Protein AF-A0A1J9Q8B6-F1 (afdb_monomer_lite)

Structure (mmCIF, N/CA/C/O backbone):
data_AF-A0A1J9Q8B6-F1
#
_entry.id   AF-A0A1J9Q8B6-F1
#
loop_
_atom_site.group_PDB
_atom_site.id
_atom_site.type_symbol
_atom_site.label_atom_id
_atom_site.label_alt_id
_atom_site.label_comp_id
_atom_site.label_asym_id
_atom_site.label_entity_id
_atom_site.label_seq_id
_atom_site.pdbx_PDB_ins_code
_atom_site.Cartn_x
_atom_site.Cartn_y
_atom_site.Cartn_z
_atom_site.occupancy
_atom_site.B_iso_or_equiv
_atom_site.auth_seq_id
_atom_site.auth_comp_id
_atom_site.auth_asym_id
_atom_site.auth_atom_id
_atom_site.pdbx_PDB_model_num
ATOM 1 N N . MET A 1 1 ? -78.563 6.918 13.190 1.00 33.81 1 MET A N 1
ATOM 2 C CA . MET A 1 1 ? -77.699 6.413 12.101 1.00 33.81 1 MET A CA 1
ATOM 3 C C . MET A 1 1 ? -76.567 7.399 11.896 1.00 33.81 1 MET A C 1
ATOM 5 O O . MET A 1 1 ? -76.831 8.565 11.647 1.00 33.81 1 MET A O 1
ATOM 9 N N . ALA A 1 2 ? -75.336 6.941 12.113 1.00 34.62 2 ALA A N 1
ATOM 10 C CA . ALA A 1 2 ? -74.112 7.733 12.100 1.00 34.62 2 ALA A CA 1
ATOM 11 C C . ALA A 1 2 ? -73.295 7.453 10.833 1.00 34.62 2 ALA A C 1
ATOM 13 O O . ALA A 1 2 ? -73.220 6.296 10.424 1.00 34.62 2 ALA A O 1
ATOM 14 N N . ARG A 1 3 ? -72.624 8.478 10.292 1.00 25.72 3 ARG A N 1
ATOM 15 C CA . ARG A 1 3 ? -71.182 8.481 9.959 1.00 25.72 3 ARG A CA 1
ATOM 16 C C . ARG A 1 3 ? -70.810 9.769 9.219 1.00 25.72 3 ARG A C 1
ATOM 18 O O . ARG A 1 3 ? -71.313 10.024 8.133 1.00 25.72 3 ARG A O 1
ATOM 25 N N . LEU A 1 4 ? -69.868 10.518 9.788 1.00 27.31 4 LEU A N 1
ATOM 26 C CA . LEU A 1 4 ? -69.053 11.516 9.098 1.00 27.31 4 LEU A CA 1
ATOM 27 C C . LEU A 1 4 ? -67.611 11.007 9.111 1.00 27.31 4 LEU A C 1
ATOM 29 O O . LEU A 1 4 ? -67.100 10.609 10.158 1.00 27.31 4 LEU A O 1
ATOM 33 N N . GLN A 1 5 ? -66.991 10.969 7.934 1.00 32.50 5 GLN A N 1
ATOM 34 C CA . GLN A 1 5 ? -65.570 10.692 7.766 1.00 32.50 5 GLN A CA 1
ATOM 35 C C . GLN A 1 5 ? -64.760 11.978 7.956 1.00 32.50 5 GLN A C 1
ATOM 37 O O . GLN A 1 5 ? -65.111 13.016 7.400 1.00 32.50 5 GLN A O 1
ATOM 42 N N . GLN A 1 6 ? -63.634 11.875 8.659 1.00 32.56 6 GLN A N 1
ATOM 43 C CA . GLN A 1 6 ? -62.494 12.776 8.516 1.00 32.56 6 GLN A CA 1
ATOM 44 C C . GLN A 1 6 ? -61.221 11.934 8.458 1.00 32.56 6 GLN A C 1
ATOM 46 O O . GLN A 1 6 ? -61.011 11.044 9.282 1.00 32.56 6 GLN A O 1
ATOM 51 N N . GLY A 1 7 ? -60.407 12.199 7.438 1.00 36.78 7 GLY A N 1
ATOM 52 C CA . GLY A 1 7 ? -59.078 11.631 7.278 1.00 36.78 7 GLY A CA 1
ATOM 53 C C . GLY A 1 7 ? -58.046 12.409 8.090 1.00 36.78 7 GLY A C 1
ATOM 54 O O . GLY A 1 7 ? -58.134 13.628 8.212 1.00 36.78 7 GLY A O 1
ATOM 55 N N . PHE A 1 8 ? -57.046 11.693 8.595 1.00 30.98 8 PHE A N 1
ATOM 56 C CA . PHE A 1 8 ? -55.813 12.269 9.115 1.00 30.98 8 PHE A CA 1
ATOM 57 C C . PHE A 1 8 ? -54.628 11.614 8.410 1.00 30.98 8 PHE A C 1
ATOM 59 O O . PHE A 1 8 ? -54.490 10.392 8.395 1.00 30.98 8 PHE A O 1
ATOM 66 N N . SER A 1 9 ? -53.802 12.460 7.801 1.00 39.06 9 SER A N 1
ATOM 67 C CA . SER A 1 9 ? -52.532 12.116 7.174 1.00 39.06 9 SER A CA 1
ATOM 68 C C . SER A 1 9 ? -51.444 12.176 8.247 1.00 39.06 9 SER A C 1
ATOM 70 O O . SER A 1 9 ? -51.249 13.225 8.862 1.00 39.06 9 SER A O 1
ATOM 72 N N . THR A 1 10 ? -50.759 11.066 8.516 1.00 38.34 10 THR A N 1
ATOM 73 C CA . THR A 1 10 ? -49.629 11.020 9.452 1.00 38.34 10 THR A CA 1
ATOM 74 C C . THR A 1 10 ? -48.326 11.248 8.690 1.00 38.34 10 THR A C 1
ATOM 76 O O . THR A 1 10 ? -47.822 10.378 7.984 1.00 38.34 10 THR A O 1
ATOM 79 N N . SER A 1 11 ? -47.767 12.453 8.823 1.00 43.03 11 SER A N 1
ATOM 80 C CA . SER A 1 11 ? -46.431 12.778 8.327 1.00 43.03 11 SER A CA 1
ATOM 81 C C . SER A 1 11 ? -45.375 12.079 9.185 1.00 43.03 11 SER A C 1
ATOM 83 O O . SER A 1 11 ? -45.257 12.364 10.379 1.00 43.03 11 SER A O 1
ATOM 85 N N . ALA A 1 12 ? -44.589 11.188 8.583 1.00 39.62 12 ALA A N 1
ATOM 86 C CA . ALA A 1 12 ? -43.405 10.617 9.209 1.00 39.62 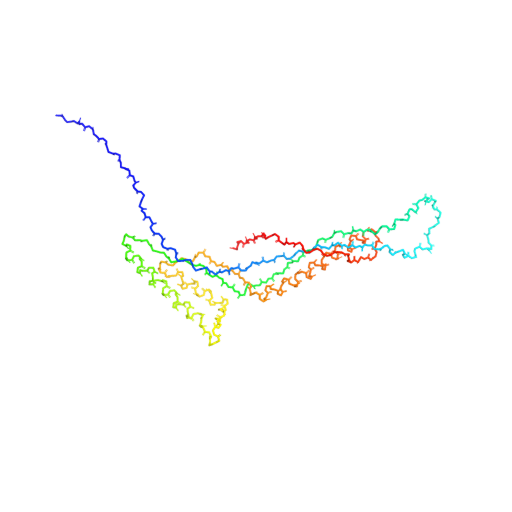12 ALA A CA 1
ATOM 87 C C . ALA A 1 12 ? -42.344 11.715 9.388 1.00 39.62 12 ALA A C 1
ATOM 89 O O . ALA A 1 12 ? -41.780 12.222 8.418 1.00 39.62 12 ALA A O 1
ATOM 90 N N . THR A 1 13 ? -42.089 12.109 10.632 1.00 38.31 13 THR A N 1
ATOM 91 C CA . THR A 1 13 ? -40.987 13.002 10.981 1.00 38.31 13 THR A CA 1
ATOM 92 C C . THR A 1 13 ? -39.663 12.231 10.896 1.00 38.31 13 THR A C 1
ATOM 94 O O . THR A 1 13 ? -39.555 11.137 11.455 1.00 38.31 13 THR A O 1
ATOM 97 N N . PRO A 1 14 ? -38.628 12.753 10.211 1.00 44.72 14 PRO A N 1
ATOM 98 C CA . PRO A 1 14 ? -37.310 12.136 10.225 1.00 44.72 14 PRO A CA 1
ATOM 99 C C . PRO A 1 14 ? -36.710 12.298 11.626 1.00 44.72 14 PRO A C 1
ATOM 101 O O . PRO A 1 14 ? -36.369 13.403 12.049 1.00 44.72 14 PRO A O 1
ATOM 104 N N . THR A 1 15 ? -36.598 11.197 12.369 1.00 40.59 15 THR A N 1
ATOM 105 C CA . THR A 1 15 ? -35.881 11.166 13.646 1.00 40.59 15 THR A CA 1
ATOM 106 C C . THR A 1 15 ? -34.436 11.626 13.434 1.00 40.59 15 THR A C 1
ATOM 108 O O . THR A 1 15 ? -33.733 11.047 12.599 1.00 40.59 15 THR A O 1
ATOM 111 N N . PRO A 1 16 ? -33.957 12.648 14.165 1.00 38.12 16 PRO A N 1
ATOM 112 C CA . PRO A 1 16 ? -32.595 13.134 14.018 1.00 38.12 16 PRO A CA 1
ATOM 113 C C . PRO A 1 16 ? -31.621 12.094 14.582 1.00 38.12 16 PRO A C 1
ATOM 115 O O . PRO A 1 16 ? -31.449 11.957 15.792 1.00 38.12 16 PRO A O 1
ATOM 118 N N . HIS A 1 17 ? -30.982 11.337 13.692 1.00 36.53 17 HIS A N 1
ATOM 119 C CA . HIS A 1 17 ? -29.882 10.450 14.048 1.00 36.53 17 HIS A CA 1
ATOM 120 C C . HIS A 1 17 ? -28.633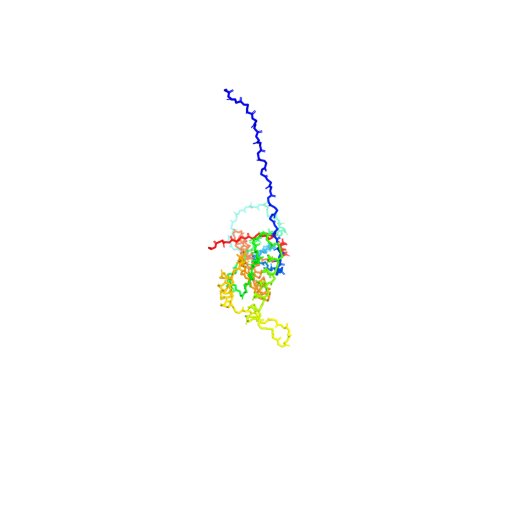 11.291 14.320 1.00 36.53 17 HIS A C 1
ATOM 122 O O . HIS A 1 17 ? -27.958 11.744 13.398 1.00 36.53 17 HIS A O 1
ATOM 128 N N . PHE A 1 18 ? -28.320 11.499 15.595 1.00 35.56 18 PHE A N 1
ATOM 129 C CA . PHE A 1 18 ? -27.051 12.089 16.002 1.00 35.56 18 PHE A CA 1
ATOM 130 C C . PHE A 1 18 ? -25.971 11.003 15.968 1.00 35.56 18 PHE A C 1
ATOM 132 O O . PHE A 1 18 ? -26.024 10.040 16.727 1.00 35.56 18 PHE A O 1
ATOM 139 N N . ALA A 1 19 ? -25.001 11.147 15.066 1.00 36.34 19 ALA A N 1
ATOM 140 C CA . ALA A 1 19 ? -23.799 10.326 15.032 1.00 36.34 19 ALA A CA 1
ATOM 141 C C . ALA A 1 19 ? -22.601 11.208 15.402 1.00 36.34 19 ALA A C 1
ATOM 143 O O . ALA A 1 19 ? -22.248 12.122 14.658 1.00 36.34 19 ALA A O 1
ATOM 144 N N . LEU A 1 20 ? -21.991 10.954 16.561 1.00 31.33 20 LEU A N 1
ATOM 145 C CA . LEU A 1 20 ? -20.730 11.585 16.942 1.00 31.33 20 LEU A CA 1
ATOM 146 C C . LEU A 1 20 ? -19.589 10.790 16.284 1.00 31.33 20 LEU A C 1
ATOM 148 O O . LEU A 1 20 ? -19.422 9.606 16.569 1.00 31.33 20 LEU A O 1
ATOM 152 N N . PHE A 1 21 ? -18.829 11.410 15.378 1.00 29.56 21 PHE A N 1
ATOM 153 C CA . PHE A 1 21 ? -17.700 10.766 14.700 1.00 29.56 21 PHE A CA 1
ATOM 154 C C . PHE A 1 21 ? -16.373 11.277 15.268 1.00 29.56 21 PHE A C 1
ATOM 156 O O . PHE A 1 21 ? -15.885 12.323 14.846 1.00 29.56 21 PHE A O 1
ATOM 163 N N . LEU A 1 22 ? -15.745 10.525 16.178 1.00 28.75 22 LEU A N 1
ATOM 164 C CA . LEU A 1 22 ? -14.309 10.686 16.421 1.00 28.75 22 LEU A CA 1
ATOM 165 C C . LEU A 1 22 ? -13.549 9.952 15.316 1.00 28.75 22 LEU A C 1
ATOM 167 O O . LEU A 1 22 ? -13.545 8.723 15.253 1.00 28.75 22 LEU A O 1
ATOM 171 N N . THR A 1 23 ? -12.933 10.719 14.418 1.00 28.17 23 THR A N 1
ATOM 172 C CA . THR A 1 23 ? -12.088 10.179 13.350 1.00 28.17 23 THR A CA 1
ATOM 173 C C . THR A 1 23 ? -10.634 10.355 13.760 1.00 28.17 23 THR A C 1
ATOM 175 O O . THR A 1 23 ? -10.111 11.466 13.731 1.00 28.17 23 THR A O 1
ATOM 178 N N . PHE A 1 24 ? -9.967 9.269 14.143 1.00 28.28 24 PHE A N 1
ATOM 179 C CA . PHE A 1 24 ? -8.517 9.278 14.309 1.00 28.28 24 PHE A CA 1
ATOM 180 C C . PHE A 1 24 ? -7.879 9.193 12.920 1.00 28.28 24 PHE A C 1
ATOM 182 O O . PHE A 1 24 ? -7.948 8.162 12.250 1.00 28.28 24 PHE A O 1
ATOM 189 N N . PHE A 1 25 ? -7.317 10.308 12.455 1.00 22.48 25 PHE A N 1
ATOM 190 C CA . PHE A 1 25 ? -6.660 10.396 11.155 1.00 22.48 25 PHE A CA 1
ATOM 191 C C . PHE A 1 25 ? -5.206 9.938 11.307 1.00 22.48 25 PHE A C 1
ATOM 193 O O . PHE A 1 25 ? -4.386 10.630 11.905 1.00 22.48 25 PHE A O 1
ATOM 200 N N . VAL A 1 26 ? -4.887 8.753 10.788 1.00 25.64 26 VAL A N 1
ATOM 201 C CA . VAL A 1 26 ? -3.502 8.327 10.564 1.00 25.64 26 VAL A CA 1
ATOM 202 C C . VAL A 1 26 ? -3.276 8.370 9.059 1.00 25.64 26 VAL A C 1
ATOM 204 O O . VAL A 1 26 ? -3.913 7.647 8.291 1.00 25.64 26 VAL A O 1
ATOM 207 N N . GLU A 1 27 ? -2.416 9.289 8.640 1.00 25.11 27 GLU A N 1
ATOM 208 C CA . GLU A 1 27 ? -2.030 9.518 7.252 1.00 25.11 27 GLU A CA 1
ATOM 209 C C . GLU A 1 27 ? -1.329 8.268 6.691 1.00 25.11 27 GLU A C 1
ATOM 211 O O . GLU A 1 27 ? -0.524 7.635 7.374 1.00 25.11 27 GLU A O 1
ATOM 216 N N . THR A 1 28 ? -1.676 7.839 5.471 1.00 27.64 28 THR A N 1
ATOM 217 C CA . THR A 1 28 ? -1.257 6.521 4.961 1.00 27.64 28 THR A CA 1
ATOM 218 C C . THR A 1 28 ? -0.561 6.564 3.593 1.00 27.64 28 THR A C 1
ATOM 220 O O . THR A 1 28 ? -1.207 6.633 2.542 1.00 27.64 28 THR A O 1
ATOM 223 N N . CYS A 1 29 ? 0.768 6.385 3.634 1.00 32.84 29 CYS A N 1
ATOM 224 C CA . CYS A 1 29 ? 1.714 6.109 2.540 1.00 32.84 29 CYS A CA 1
ATOM 225 C C . CYS A 1 29 ? 1.292 5.012 1.530 1.00 32.84 29 CYS A C 1
ATOM 227 O O . CYS A 1 29 ? 0.764 3.949 1.858 1.00 32.84 29 CYS A O 1
ATOM 229 N N . HIS A 1 30 ? 1.505 5.303 0.250 1.00 39.78 30 HIS A N 1
ATOM 230 C CA . HIS A 1 30 ? 0.913 4.648 -0.919 1.00 39.78 30 HIS A CA 1
ATOM 231 C C . HIS A 1 30 ? 1.873 3.629 -1.567 1.00 39.78 30 HIS A C 1
ATOM 233 O O . HIS A 1 30 ? 3.025 3.957 -1.829 1.00 39.78 30 HIS A O 1
ATOM 239 N N . GLU A 1 31 ? 1.392 2.416 -1.862 1.00 42.78 31 GLU A N 1
ATOM 240 C CA . GLU A 1 31 ? 2.146 1.338 -2.529 1.00 42.78 31 GLU A CA 1
ATOM 241 C C . GLU A 1 31 ? 2.370 1.671 -4.022 1.00 42.78 31 GLU A C 1
ATOM 243 O O . GLU A 1 31 ? 1.508 2.300 -4.650 1.00 42.78 31 GLU A O 1
ATOM 248 N N . GLN A 1 32 ? 3.547 1.336 -4.570 1.00 55.53 32 GLN A N 1
ATOM 249 C CA . GLN A 1 32 ? 4.085 1.903 -5.818 1.00 55.53 32 GLN A CA 1
ATOM 250 C C . GLN A 1 32 ? 4.461 0.834 -6.849 1.00 55.53 32 GLN A C 1
ATOM 252 O O . GLN A 1 32 ? 5.046 -0.186 -6.505 1.00 55.53 32 GLN A O 1
ATOM 257 N N . HIS A 1 33 ? 4.252 1.144 -8.129 1.00 50.41 33 HIS A N 1
ATOM 258 C CA . HIS A 1 33 ? 4.941 0.491 -9.242 1.00 50.41 33 HIS A CA 1
ATOM 259 C C . HIS A 1 33 ? 5.774 1.551 -9.968 1.00 50.41 33 HIS A C 1
ATOM 261 O O . HIS A 1 33 ? 5.179 2.427 -10.594 1.00 50.41 33 HIS A O 1
ATOM 267 N N . PRO A 1 34 ? 7.114 1.542 -9.900 1.00 48.38 34 PRO A N 1
ATOM 268 C CA . PRO A 1 34 ? 7.951 2.409 -10.714 1.00 48.38 34 PRO A CA 1
ATOM 269 C C . PRO A 1 34 ? 7.991 1.956 -12.179 1.00 48.38 34 PRO A C 1
ATOM 271 O O . PRO A 1 34 ? 7.987 0.780 -12.526 1.00 48.38 34 PRO A O 1
ATOM 274 N N . THR A 1 35 ? 8.026 2.946 -13.056 1.00 45.06 35 THR A N 1
ATOM 275 C CA . THR A 1 35 ? 8.040 2.869 -14.513 1.00 45.06 35 THR A CA 1
ATOM 276 C C . THR A 1 35 ? 9.068 3.900 -14.929 1.00 45.06 35 THR A C 1
ATOM 278 O O . THR A 1 35 ? 9.030 5.039 -14.458 1.00 45.06 35 THR A O 1
ATOM 281 N N . VAL A 1 36 ? 10.009 3.487 -15.765 1.00 48.56 36 VAL A N 1
ATOM 282 C CA . VAL A 1 36 ? 11.092 4.340 -16.254 1.00 48.56 36 VAL A CA 1
ATOM 283 C C . VAL A 1 36 ? 11.028 4.323 -17.771 1.00 48.56 36 VAL A C 1
ATOM 285 O O . VAL A 1 36 ? 10.944 3.255 -18.381 1.00 48.56 36 VAL A O 1
ATOM 288 N N . ALA A 1 37 ? 11.050 5.505 -18.380 1.00 47.53 37 ALA A N 1
ATOM 289 C CA . ALA A 1 37 ? 11.181 5.652 -19.819 1.00 47.53 37 ALA A CA 1
ATOM 290 C C . ALA A 1 37 ? 12.637 6.004 -20.142 1.00 47.53 37 ALA A C 1
ATOM 292 O O . ALA A 1 37 ? 13.184 6.974 -19.617 1.00 47.53 37 ALA A O 1
ATOM 293 N N . LEU A 1 38 ? 13.276 5.216 -21.003 1.00 44.22 38 LEU A N 1
ATOM 294 C CA . LEU A 1 38 ? 14.584 5.546 -21.557 1.00 44.22 38 LEU A CA 1
ATOM 295 C C . LEU A 1 38 ? 14.457 5.879 -23.037 1.00 44.22 38 LEU A C 1
ATOM 297 O O . LEU A 1 38 ? 13.797 5.183 -23.810 1.00 44.22 38 LEU A O 1
ATOM 301 N N . ILE A 1 39 ? 15.152 6.941 -23.413 1.00 49.03 39 ILE A N 1
ATOM 302 C CA . ILE A 1 39 ? 15.409 7.340 -24.785 1.00 49.03 39 ILE A CA 1
ATOM 303 C C . ILE A 1 39 ? 16.886 7.045 -25.035 1.00 49.03 39 ILE A C 1
ATOM 305 O O . ILE A 1 39 ? 17.766 7.557 -24.341 1.00 49.03 39 ILE A O 1
ATOM 309 N N . LEU A 1 40 ? 17.172 6.164 -25.985 1.00 50.19 40 LEU A N 1
ATOM 310 C CA . LEU A 1 40 ? 18.533 5.719 -26.270 1.00 50.19 40 LEU A CA 1
ATOM 311 C C . LEU A 1 40 ? 18.923 6.143 -27.686 1.00 50.19 40 LEU A C 1
ATOM 313 O O . LEU A 1 40 ? 18.099 6.067 -28.603 1.00 50.19 40 LEU A O 1
ATOM 317 N N . HIS A 1 41 ? 20.178 6.552 -27.862 1.00 39.81 41 HIS A N 1
ATOM 318 C CA . HIS A 1 41 ? 20.767 6.721 -29.183 1.00 39.81 41 HIS A CA 1
ATOM 319 C C . HIS A 1 41 ? 21.487 5.444 -29.592 1.00 39.81 41 HIS A C 1
ATOM 321 O O . HIS A 1 41 ? 22.222 4.826 -28.820 1.00 39.81 41 HIS A O 1
ATOM 327 N N . VAL A 1 42 ? 21.283 5.067 -30.845 1.00 42.53 42 VAL A N 1
ATOM 328 C CA . VAL A 1 42 ? 21.966 3.950 -31.479 1.00 42.53 42 VAL A CA 1
ATOM 329 C C . VAL A 1 42 ? 22.999 4.526 -32.432 1.00 42.53 42 VAL A C 1
ATOM 331 O O . VAL A 1 42 ? 22.658 5.271 -33.355 1.00 42.53 42 VAL A O 1
ATOM 334 N N . ARG A 1 43 ? 24.272 4.208 -32.184 1.00 38.78 43 ARG A N 1
ATOM 335 C CA . ARG A 1 43 ? 25.368 4.511 -33.106 1.00 38.78 43 ARG A CA 1
ATOM 336 C C . ARG A 1 43 ? 25.607 3.299 -33.994 1.00 38.78 43 ARG A C 1
ATOM 338 O O . ARG A 1 43 ? 25.703 2.170 -33.521 1.00 38.78 43 ARG A O 1
ATOM 345 N N . GLU A 1 44 ? 25.700 3.539 -35.294 1.00 38.12 44 GLU A N 1
ATOM 346 C CA . GLU A 1 44 ? 26.085 2.516 -36.255 1.00 38.12 44 GLU A CA 1
ATOM 347 C C . GLU A 1 44 ? 27.581 2.225 -36.088 1.00 38.12 44 GLU A C 1
ATOM 349 O O . GLU A 1 44 ? 28.431 3.022 -36.486 1.00 38.12 44 GLU A O 1
ATOM 354 N N . ILE A 1 45 ? 27.917 1.087 -35.478 1.00 41.25 45 ILE A N 1
ATOM 355 C CA . ILE A 1 45 ? 29.249 0.514 -35.646 1.00 41.25 45 ILE A CA 1
ATOM 356 C C . ILE A 1 45 ? 29.244 -0.165 -37.005 1.00 41.25 45 ILE A C 1
ATOM 358 O O . ILE A 1 45 ? 28.751 -1.283 -37.159 1.00 41.25 45 ILE A O 1
ATOM 362 N N . VAL A 1 46 ? 29.793 0.532 -37.998 1.00 41.72 46 VAL A N 1
ATOM 363 C CA . VAL A 1 46 ? 30.184 -0.064 -39.275 1.00 41.72 46 VAL A CA 1
ATOM 364 C C . VAL A 1 46 ? 31.375 -0.979 -38.988 1.00 41.72 46 VAL A C 1
ATOM 366 O O . VAL A 1 46 ? 32.532 -0.624 -39.193 1.00 41.72 46 VAL A O 1
ATOM 369 N N . GLY A 1 47 ? 31.091 -2.150 -38.419 1.00 43.94 47 GLY A N 1
ATOM 370 C CA . GLY A 1 47 ? 32.047 -3.240 -38.338 1.00 43.94 47 GLY A CA 1
ATOM 371 C C . GLY A 1 47 ? 32.374 -3.679 -39.757 1.00 43.94 47 GLY A C 1
ATOM 372 O O . GLY A 1 47 ? 31.476 -3.783 -40.592 1.00 43.94 47 GLY A O 1
ATOM 373 N N . GLU A 1 48 ? 33.657 -3.890 -40.030 1.00 43.72 48 GLU A N 1
ATOM 374 C CA . GLU A 1 48 ? 34.214 -4.298 -41.315 1.00 43.72 48 GLU A CA 1
ATOM 375 C C . GLU A 1 48 ? 33.554 -5.569 -41.895 1.00 43.72 48 GLU A C 1
ATOM 377 O O . GLU A 1 48 ? 34.123 -6.657 -41.888 1.00 43.72 48 GLU A O 1
ATOM 382 N N . ILE A 1 49 ? 32.377 -5.447 -42.510 1.00 45.81 49 ILE A N 1
ATOM 383 C CA . ILE A 1 49 ? 31.837 -6.448 -43.443 1.00 45.81 49 ILE A CA 1
ATOM 384 C C . ILE A 1 49 ? 32.416 -6.155 -44.838 1.00 45.81 49 ILE A C 1
ATOM 386 O O . ILE A 1 49 ? 31.724 -6.134 -45.852 1.00 45.81 49 ILE A O 1
ATOM 390 N N . ASN A 1 50 ? 33.724 -5.902 -44.897 1.00 45.16 50 ASN A N 1
ATOM 391 C CA . ASN A 1 50 ? 34.467 -5.716 -46.134 1.00 45.16 50 ASN A CA 1
ATOM 392 C C . ASN A 1 50 ? 35.261 -6.987 -46.416 1.00 45.16 50 ASN A C 1
ATOM 394 O O . ASN A 1 50 ? 36.470 -7.046 -46.218 1.00 45.16 50 ASN A O 1
ATOM 398 N N . LYS A 1 51 ? 34.562 -8.035 -46.864 1.00 49.88 51 LYS A N 1
ATOM 399 C CA . LYS A 1 51 ? 35.215 -9.130 -47.604 1.00 49.88 51 LYS A CA 1
ATOM 400 C C . LYS A 1 51 ? 34.306 -9.936 -48.527 1.00 49.88 51 LYS A C 1
ATOM 402 O O . LYS A 1 51 ? 34.827 -10.727 -49.306 1.00 49.88 51 LYS A O 1
ATOM 407 N N . PHE A 1 52 ? 32.985 -9.725 -48.522 1.00 49.16 52 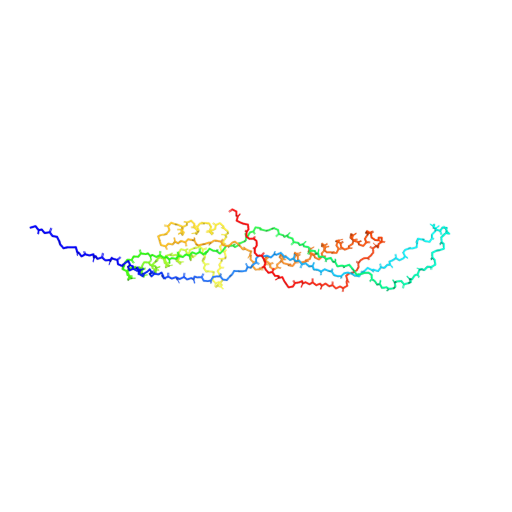PHE A N 1
ATOM 408 C CA . PHE A 1 52 ? 32.092 -10.548 -49.345 1.00 49.16 52 PHE A CA 1
ATOM 409 C C . PHE A 1 52 ? 30.856 -9.808 -49.874 1.00 49.16 52 PHE A C 1
ATOM 411 O O . PHE A 1 52 ? 29.724 -10.163 -49.571 1.00 49.16 52 PHE A O 1
ATOM 418 N N . SER A 1 53 ? 31.046 -8.785 -50.712 1.00 44.19 53 SER A N 1
ATOM 419 C CA . SER A 1 53 ? 29.949 -8.320 -51.572 1.00 44.19 53 SER A CA 1
ATOM 420 C C . SER A 1 53 ? 30.468 -7.914 -52.946 1.00 44.19 53 SER A C 1
ATOM 422 O O . SER A 1 53 ? 30.951 -6.807 -53.175 1.00 44.19 53 SER A O 1
ATOM 424 N N . ARG A 1 54 ? 30.428 -8.877 -53.872 1.00 51.03 54 ARG A N 1
ATOM 425 C CA . ARG A 1 54 ? 30.660 -8.637 -55.294 1.00 51.03 54 ARG A CA 1
ATOM 426 C C . ARG A 1 54 ? 29.401 -7.999 -55.887 1.00 51.03 54 ARG A C 1
ATOM 428 O O . ARG A 1 54 ? 28.342 -8.611 -55.872 1.00 51.03 54 ARG A O 1
ATOM 435 N N . LYS A 1 55 ? 29.590 -6.819 -56.483 1.00 55.47 55 LYS A N 1
ATOM 436 C CA . LYS A 1 55 ? 28.838 -6.262 -57.622 1.00 55.47 55 LYS A CA 1
ATOM 437 C C . LYS A 1 55 ? 27.307 -6.195 -57.484 1.00 55.47 55 LYS A C 1
ATOM 439 O O . LYS A 1 55 ? 26.588 -6.889 -58.193 1.00 55.47 55 LYS A O 1
ATOM 444 N N . LEU A 1 56 ? 26.821 -5.227 -56.711 1.00 52.47 56 LEU A N 1
ATOM 445 C CA . LEU A 1 56 ? 25.576 -4.528 -57.047 1.00 52.47 56 LEU A CA 1
ATOM 446 C C . LEU A 1 56 ? 25.845 -3.012 -57.051 1.00 52.47 56 LEU A C 1
ATOM 448 O O . LEU A 1 56 ? 26.373 -2.502 -56.061 1.00 52.47 56 LEU A O 1
ATOM 452 N N . PRO A 1 57 ? 25.523 -2.280 -58.135 1.00 54.97 57 PRO A N 1
ATOM 453 C CA . PRO A 1 57 ? 25.642 -0.828 -58.175 1.00 54.97 57 PRO A CA 1
ATOM 454 C C . PRO A 1 57 ? 24.447 -0.203 -57.444 1.00 54.97 57 PRO A C 1
ATOM 456 O O . PRO A 1 57 ? 23.458 0.189 -58.056 1.00 54.97 57 PRO A O 1
ATOM 459 N N . PHE A 1 58 ? 24.516 -0.140 -56.112 1.00 51.28 58 PHE A N 1
ATOM 460 C CA . PHE A 1 58 ? 23.556 0.626 -55.317 1.00 51.28 58 PHE A CA 1
ATOM 461 C C . PHE A 1 58 ? 24.077 2.054 -55.129 1.00 51.28 58 PHE A C 1
ATOM 463 O O . PHE A 1 58 ? 24.694 2.406 -54.124 1.00 51.28 58 PHE A O 1
ATOM 470 N N . THR A 1 59 ? 23.866 2.887 -56.144 1.00 54.62 59 THR A N 1
ATOM 471 C CA . THR A 1 59 ? 24.291 4.290 -56.181 1.00 54.62 59 THR A CA 1
ATOM 472 C C . THR A 1 59 ? 23.333 5.184 -55.388 1.00 54.62 59 THR A C 1
ATOM 474 O O . THR A 1 59 ? 22.696 6.060 -55.953 1.00 54.62 59 THR A O 1
ATOM 477 N N . GLN A 1 60 ? 23.217 4.973 -54.073 1.00 52.81 60 GLN A N 1
ATOM 478 C CA . GLN A 1 60 ? 22.893 6.039 -53.111 1.00 52.81 60 GLN A CA 1
ATOM 479 C C . GLN A 1 60 ? 23.094 5.556 -51.669 1.00 52.81 60 GLN A C 1
ATOM 481 O O . GLN A 1 60 ? 22.157 5.419 -50.886 1.00 52.81 60 GLN A O 1
ATOM 486 N N . ALA A 1 61 ? 24.353 5.347 -51.280 1.00 54.53 61 ALA A N 1
ATOM 487 C CA . ALA A 1 61 ? 24.732 5.376 -49.871 1.00 54.53 61 ALA A CA 1
ATOM 488 C C . ALA A 1 61 ? 24.622 6.830 -49.377 1.00 54.53 61 ALA A C 1
ATOM 490 O O . ALA A 1 61 ? 25.614 7.548 -49.248 1.00 54.53 61 ALA A O 1
ATOM 491 N N . ARG A 1 62 ? 23.387 7.316 -49.174 1.00 57.59 62 ARG A N 1
ATOM 492 C CA . ARG A 1 62 ? 23.157 8.541 -48.409 1.00 57.59 62 ARG A CA 1
ATOM 493 C C . ARG A 1 62 ? 23.761 8.289 -47.038 1.00 57.59 62 ARG A C 1
ATOM 495 O O . ARG A 1 62 ? 23.272 7.448 -46.294 1.00 57.59 62 ARG A O 1
ATOM 502 N N . LYS A 1 63 ? 24.833 9.019 -46.746 1.00 58.69 63 LYS A N 1
ATOM 503 C CA . LYS A 1 63 ?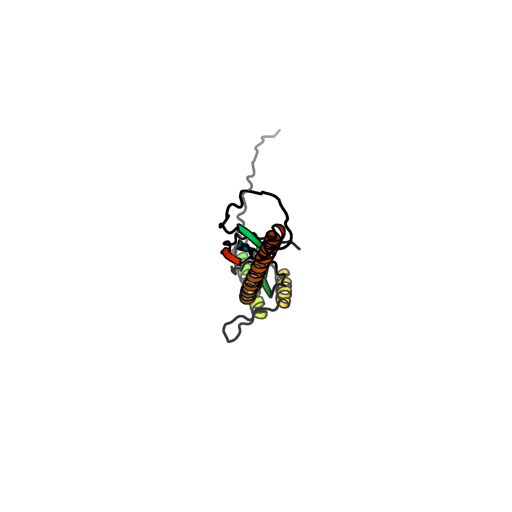 25.444 9.178 -45.431 1.00 58.69 63 LYS A CA 1
ATOM 504 C C . LYS A 1 63 ? 24.365 9.661 -44.456 1.00 58.69 63 LYS A C 1
ATOM 506 O O . LYS A 1 63 ? 24.187 10.860 -44.258 1.00 58.69 63 LYS A O 1
ATOM 511 N N . MET A 1 64 ? 23.575 8.735 -43.921 1.00 55.31 64 MET A N 1
ATOM 512 C CA . MET A 1 64 ? 22.586 9.012 -42.889 1.00 55.31 64 MET A CA 1
ATOM 513 C C . MET A 1 64 ? 23.342 9.144 -41.572 1.00 55.31 64 MET A C 1
ATOM 515 O O . MET A 1 64 ? 23.360 8.249 -40.745 1.00 55.31 64 MET A O 1
ATOM 519 N N . ASN A 1 65 ? 23.998 10.290 -41.397 1.00 67.31 65 ASN A N 1
ATOM 520 C CA . ASN A 1 65 ? 24.737 10.650 -40.186 1.00 67.31 65 ASN A CA 1
ATOM 521 C C . ASN A 1 65 ? 23.831 10.908 -38.967 1.00 67.31 65 ASN A C 1
ATOM 523 O O . ASN A 1 65 ? 24.308 11.390 -37.940 1.00 67.31 65 ASN A O 1
ATOM 527 N N . ASN A 1 66 ? 22.533 10.626 -39.074 1.00 79.12 66 ASN A N 1
ATOM 528 C CA . ASN A 1 66 ? 21.592 10.892 -38.005 1.00 79.12 66 ASN A CA 1
ATOM 529 C C . ASN A 1 66 ? 21.454 9.625 -37.155 1.00 79.12 66 ASN A C 1
ATOM 531 O O . ASN A 1 66 ? 21.050 8.591 -37.689 1.00 79.12 66 ASN A O 1
ATOM 535 N N . PRO A 1 67 ? 21.786 9.684 -35.854 1.00 81.12 67 PRO A N 1
ATOM 536 C CA . PRO A 1 67 ? 21.612 8.544 -34.968 1.00 81.12 67 PRO A CA 1
ATOM 537 C C . PRO A 1 67 ? 20.138 8.135 -34.933 1.00 81.12 67 PRO A C 1
ATOM 539 O O . PRO A 1 67 ? 19.245 8.986 -34.904 1.00 81.12 67 PRO A O 1
ATOM 542 N N . ILE A 1 68 ? 19.877 6.828 -34.909 1.00 87.38 68 ILE A N 1
ATOM 543 C CA . ILE A 1 68 ? 18.522 6.317 -34.701 1.00 87.38 68 ILE A CA 1
ATOM 544 C C . ILE A 1 68 ? 18.210 6.405 -33.210 1.00 87.38 68 ILE A C 1
ATOM 546 O O . ILE A 1 68 ? 19.010 5.998 -32.365 1.00 87.38 68 ILE A O 1
ATOM 550 N N . THR A 1 69 ? 17.038 6.940 -32.884 1.00 91.00 69 THR A N 1
ATOM 551 C CA . THR A 1 69 ? 16.568 7.063 -31.504 1.00 91.00 69 THR A CA 1
ATOM 552 C C . THR A 1 69 ? 15.541 5.977 -31.217 1.00 91.00 69 THR A C 1
ATOM 554 O O . THR A 1 69 ? 14.512 5.903 -31.888 1.00 91.00 69 THR A O 1
ATOM 557 N N . ILE A 1 70 ? 15.800 5.147 -30.206 1.00 89.69 70 ILE A N 1
ATOM 558 C CA . ILE A 1 70 ? 14.862 4.122 -29.735 1.00 89.69 70 ILE A CA 1
ATOM 559 C C . ILE A 1 70 ? 14.247 4.591 -28.419 1.00 89.69 70 ILE A C 1
ATOM 561 O O . ILE A 1 70 ? 14.956 4.876 -27.453 1.00 89.69 70 ILE A O 1
ATOM 565 N N . PHE A 1 71 ? 12.916 4.633 -28.372 1.00 92.31 71 PHE A N 1
ATOM 566 C CA . PHE A 1 71 ? 12.161 4.896 -27.153 1.00 92.31 71 PHE A CA 1
ATOM 567 C C . PHE A 1 71 ? 11.693 3.577 -26.536 1.00 92.31 71 PHE A C 1
ATOM 569 O O . PHE A 1 71 ? 10.960 2.813 -27.168 1.00 92.31 71 PHE A O 1
ATOM 576 N N . ALA A 1 72 ? 12.099 3.303 -25.297 1.00 91.69 72 ALA A N 1
ATOM 577 C CA . ALA A 1 72 ? 11.707 2.097 -24.584 1.00 91.69 72 ALA A CA 1
ATOM 578 C C . ALA A 1 72 ? 11.236 2.417 -23.164 1.00 91.69 72 ALA A C 1
ATOM 580 O O . ALA A 1 72 ? 11.898 3.120 -22.403 1.00 91.69 72 ALA A O 1
ATOM 581 N N . ILE A 1 73 ? 10.091 1.842 -22.791 1.00 92.25 73 ILE A N 1
ATOM 582 C CA . ILE A 1 73 ? 9.569 1.893 -21.424 1.00 92.25 73 ILE A CA 1
ATOM 583 C C . ILE A 1 73 ? 9.823 0.550 -20.745 1.00 92.25 73 ILE A C 1
ATOM 585 O O . ILE A 1 73 ? 9.504 -0.520 -21.290 1.00 92.25 73 ILE A O 1
ATOM 589 N N . GLY A 1 74 ? 10.400 0.639 -19.553 1.00 90.00 74 GLY A N 1
ATOM 590 C CA . GLY A 1 74 ? 10.663 -0.468 -18.657 1.00 90.00 74 GLY A CA 1
ATOM 591 C C . GLY A 1 74 ? 9.741 -0.402 -17.450 1.00 90.00 74 GLY A C 1
ATOM 592 O O . GLY A 1 74 ? 9.418 0.675 -16.938 1.00 90.00 74 GLY A O 1
ATOM 593 N N . HIS A 1 75 ? 9.319 -1.577 -17.006 1.00 89.38 75 HIS A N 1
ATOM 594 C CA . HIS A 1 75 ? 8.449 -1.755 -15.855 1.00 89.38 75 HIS A CA 1
ATOM 595 C C . HIS A 1 75 ? 9.129 -2.703 -14.879 1.00 89.38 75 HIS A C 1
ATOM 597 O O . HIS A 1 75 ? 9.805 -3.641 -15.302 1.00 89.38 75 HIS A O 1
ATOM 603 N N . SER A 1 76 ? 8.942 -2.450 -13.590 1.00 87.31 76 SER A N 1
ATOM 604 C CA . SER A 1 76 ? 9.376 -3.351 -12.535 1.00 87.31 76 SER A CA 1
ATOM 605 C C . SER A 1 76 ? 8.272 -3.491 -11.502 1.00 87.31 76 SER A C 1
ATOM 607 O O . SER A 1 76 ? 7.566 -2.534 -11.181 1.00 87.31 76 SER A O 1
ATOM 609 N N . GLU A 1 77 ? 8.142 -4.700 -10.978 1.00 88.00 77 GLU A N 1
ATOM 610 C CA . GLU A 1 77 ? 7.224 -5.037 -9.905 1.00 88.00 77 GLU A CA 1
ATOM 611 C C . GLU A 1 77 ? 7.989 -5.882 -8.893 1.00 88.00 77 GLU A C 1
ATOM 613 O O . GLU A 1 77 ? 8.638 -6.861 -9.257 1.00 88.00 77 GLU A O 1
ATOM 618 N N . ILE A 1 78 ? 7.942 -5.473 -7.627 1.00 84.88 78 ILE A N 1
ATOM 619 C CA . ILE A 1 78 ? 8.557 -6.212 -6.528 1.00 84.88 78 ILE A CA 1
ATOM 620 C C . ILE A 1 78 ? 7.450 -6.541 -5.539 1.00 84.88 78 ILE A C 1
ATOM 622 O O . ILE A 1 78 ? 6.821 -5.643 -4.982 1.00 84.88 78 ILE A O 1
ATOM 626 N N . ASN A 1 79 ? 7.230 -7.834 -5.317 1.00 87.12 79 ASN A N 1
ATOM 627 C CA . ASN A 1 79 ? 6.262 -8.319 -4.342 1.00 87.12 79 ASN A CA 1
ATOM 628 C C . ASN A 1 79 ? 6.913 -8.397 -2.961 1.00 87.12 79 ASN A C 1
ATOM 630 O O . ASN A 1 79 ? 7.976 -9.002 -2.803 1.00 87.12 79 ASN A O 1
ATOM 634 N N . ARG A 1 80 ? 6.267 -7.813 -1.949 1.00 85.38 80 ARG A N 1
ATOM 635 C CA . ARG A 1 80 ? 6.701 -7.893 -0.550 1.00 85.38 80 ARG A CA 1
ATOM 636 C C . ARG A 1 80 ? 5.519 -8.129 0.375 1.00 85.38 80 ARG A C 1
ATOM 638 O O . ARG A 1 80 ? 4.395 -7.730 0.091 1.00 85.38 80 ARG A O 1
ATOM 645 N N . VAL A 1 81 ? 5.802 -8.791 1.493 1.00 86.88 81 VAL A N 1
ATOM 646 C CA . VAL A 1 81 ? 4.843 -8.939 2.589 1.00 86.88 81 VAL A CA 1
ATOM 647 C C . VAL A 1 81 ? 4.769 -7.601 3.332 1.00 86.88 81 VAL A C 1
ATOM 649 O O . VAL A 1 81 ? 5.819 -7.005 3.580 1.00 86.88 81 VAL A O 1
ATOM 652 N N . PRO A 1 82 ? 3.570 -7.113 3.691 1.00 86.06 82 PRO A N 1
ATOM 653 C CA . PRO A 1 82 ? 3.434 -5.884 4.460 1.00 86.06 82 PRO A CA 1
ATOM 654 C C . PRO A 1 82 ? 4.104 -5.990 5.836 1.00 86.06 82 PRO A C 1
ATOM 656 O O . PRO A 1 82 ? 4.110 -7.043 6.471 1.00 86.06 82 PRO A O 1
ATOM 659 N N . GLU A 1 83 ? 4.629 -4.868 6.320 1.00 85.00 83 GLU A N 1
ATOM 660 C CA . GLU A 1 83 ? 5.372 -4.781 7.587 1.00 85.00 83 GLU A CA 1
ATOM 661 C C . GLU A 1 83 ? 4.551 -4.115 8.699 1.00 85.00 83 GLU A C 1
ATOM 663 O O . GLU A 1 83 ? 4.785 -4.342 9.885 1.00 85.00 83 GLU A O 1
ATOM 668 N N . ARG A 1 84 ? 3.587 -3.277 8.314 1.00 85.44 84 ARG A N 1
ATOM 669 C CA . ARG A 1 84 ? 2.721 -2.478 9.181 1.00 85.44 84 ARG A CA 1
ATOM 670 C C . ARG A 1 84 ? 1.262 -2.686 8.786 1.00 85.44 84 ARG A C 1
ATOM 672 O O . ARG A 1 84 ? 0.954 -3.001 7.636 1.00 85.44 84 ARG A O 1
ATOM 679 N N . ALA A 1 85 ? 0.356 -2.431 9.723 1.00 86.44 85 ALA A N 1
ATOM 680 C CA . ALA A 1 85 ? -1.047 -2.211 9.404 1.00 86.44 85 ALA A CA 1
ATOM 681 C C . ALA A 1 85 ? -1.583 -0.985 10.128 1.00 86.44 85 ALA A C 1
ATOM 683 O O . ALA A 1 85 ? -1.201 -0.686 11.258 1.00 86.44 85 ALA A O 1
ATOM 684 N N . VAL A 1 86 ? -2.510 -0.315 9.461 1.00 84.62 86 VAL A N 1
ATOM 685 C CA . VAL A 1 86 ? -3.328 0.752 10.011 1.00 84.62 86 VAL A CA 1
ATOM 686 C C . VAL A 1 86 ? -4.738 0.205 10.130 1.00 84.62 86 VAL A C 1
ATOM 688 O O . VAL A 1 86 ? -5.377 -0.102 9.123 1.00 84.62 86 VAL A O 1
ATOM 691 N N . VAL A 1 87 ? -5.196 0.041 11.367 1.00 86.38 87 VAL A N 1
ATOM 692 C CA . VAL A 1 87 ? -6.566 -0.375 11.671 1.00 86.38 87 VAL A CA 1
ATOM 693 C C . VAL A 1 87 ? -7.396 0.881 11.878 1.00 86.38 87 VAL A C 1
ATOM 695 O O . VAL A 1 87 ? -7.093 1.704 12.739 1.00 86.38 87 VAL A O 1
ATOM 698 N N . SER A 1 88 ? -8.437 1.031 11.072 1.00 89.38 88 SER A N 1
ATOM 699 C CA . SER A 1 88 ? -9.447 2.066 11.219 1.00 89.38 88 SER A CA 1
ATOM 700 C C . SER A 1 88 ? -10.667 1.461 11.896 1.00 89.38 88 SER A C 1
ATOM 702 O O . SER A 1 88 ? -11.193 0.431 11.471 1.00 89.38 88 SER A O 1
ATOM 704 N N . PHE A 1 89 ? -11.127 2.112 12.954 1.00 91.88 89 PHE A N 1
ATOM 705 C CA . PHE A 1 89 ? -12.340 1.744 13.663 1.00 91.88 89 PHE A CA 1
ATOM 706 C C . PHE A 1 89 ? -13.163 2.995 13.953 1.00 91.88 89 PHE A C 1
ATOM 708 O O . PHE A 1 89 ? -12.688 4.127 13.850 1.00 91.88 89 PHE A O 1
ATOM 715 N N . ARG A 1 90 ? -14.428 2.776 14.283 1.00 92.94 90 ARG A N 1
ATOM 716 C CA . ARG A 1 90 ? -15.405 3.792 14.643 1.00 92.94 90 ARG A CA 1
ATOM 717 C C . ARG A 1 90 ? -16.048 3.383 15.957 1.00 92.94 90 ARG A C 1
ATOM 719 O O . ARG A 1 90 ? -16.465 2.237 16.087 1.00 92.94 90 ARG A O 1
ATOM 726 N N . VAL A 1 91 ? -16.166 4.329 16.882 1.00 94.06 91 VAL A N 1
ATOM 727 C CA . VAL A 1 91 ? -16.999 4.184 18.079 1.00 94.06 91 VAL A CA 1
ATOM 728 C C . VAL A 1 91 ? -18.320 4.904 17.822 1.00 94.06 91 VAL A C 1
ATOM 730 O O . VAL A 1 91 ? -18.314 6.072 17.439 1.00 94.06 91 VAL A O 1
ATOM 733 N N . SER A 1 92 ? -19.449 4.217 17.954 1.00 91.25 92 SER A N 1
ATOM 734 C CA . SER A 1 92 ? -20.776 4.791 17.732 1.00 91.25 92 SER A CA 1
ATOM 735 C C . SER A 1 92 ? -21.837 4.050 18.532 1.00 91.25 92 SER A C 1
ATOM 737 O O . SER A 1 92 ? -21.876 2.823 18.497 1.00 91.25 92 SER A O 1
ATOM 739 N N . GLN A 1 93 ? -22.741 4.796 19.161 1.00 94.62 93 GLN A N 1
ATOM 740 C CA . GLN A 1 93 ? -23.916 4.266 19.846 1.00 94.62 93 GLN A CA 1
ATOM 741 C C . GLN A 1 93 ? -25.180 4.970 19.349 1.00 94.62 93 GLN A C 1
ATOM 743 O O . GLN A 1 93 ? -25.133 6.134 18.948 1.00 94.62 93 GLN A O 1
ATOM 748 N N . LYS A 1 94 ? -26.306 4.254 19.362 1.00 92.75 94 LYS A N 1
ATOM 749 C CA . LYS A 1 94 ? -27.631 4.781 19.028 1.00 92.75 94 LYS A CA 1
ATOM 750 C C . LYS A 1 94 ? -28.537 4.621 20.243 1.00 92.75 94 LYS A C 1
ATOM 752 O O . LYS A 1 94 ? -28.765 3.494 20.665 1.00 92.75 94 LYS A O 1
ATOM 757 N N . ASP A 1 95 ? -29.037 5.730 20.772 1.00 94.25 95 ASP A N 1
ATOM 758 C CA . ASP A 1 95 ? -30.010 5.759 21.868 1.00 94.25 95 ASP A CA 1
ATOM 759 C C . ASP A 1 95 ? -30.830 7.061 21.805 1.00 94.25 95 ASP A C 1
ATOM 761 O O . ASP A 1 95 ? -30.477 7.989 21.069 1.00 94.25 95 ASP A O 1
ATOM 765 N N . VAL A 1 96 ? -31.926 7.121 22.562 1.00 94.25 96 VAL A N 1
ATOM 766 C CA . VAL A 1 96 ? -32.796 8.296 22.698 1.00 94.25 96 VAL A CA 1
ATOM 767 C C . VAL A 1 96 ? -32.194 9.312 23.677 1.00 94.25 96 VAL A C 1
ATOM 769 O O . VAL A 1 96 ? -32.291 10.519 23.442 1.00 94.25 96 VAL A O 1
ATOM 772 N N . ASP A 1 97 ? -31.528 8.849 24.741 1.00 96.19 97 ASP A N 1
ATOM 773 C CA . ASP A 1 97 ? -30.862 9.720 25.716 1.00 96.19 97 ASP A CA 1
ATOM 774 C C . ASP A 1 97 ? -29.464 10.143 25.235 1.00 96.19 97 ASP A C 1
ATOM 776 O O . ASP A 1 97 ? -28.488 9.392 25.286 1.00 96.19 97 ASP A O 1
ATOM 780 N N . LYS A 1 98 ? -29.353 11.401 24.800 1.00 91.19 98 LYS A N 1
ATOM 781 C CA . LYS A 1 98 ? -28.104 11.989 24.293 1.00 91.19 98 LYS A CA 1
ATOM 782 C C . LYS A 1 98 ? -26.977 12.000 25.326 1.00 91.19 98 LYS A C 1
ATOM 784 O O . LYS A 1 98 ? -25.817 11.836 24.945 1.00 91.19 98 LYS A O 1
ATOM 789 N N . THR A 1 99 ? -27.294 12.212 26.602 1.00 93.69 99 THR A N 1
ATOM 790 C CA . THR A 1 99 ? -26.286 12.279 27.666 1.00 93.69 99 THR A CA 1
ATOM 791 C C . THR A 1 99 ? -25.702 10.892 27.902 1.00 93.69 99 THR A C 1
ATOM 793 O O . THR A 1 99 ? -24.480 10.737 27.923 1.00 93.69 99 THR A O 1
ATOM 796 N N . ALA A 1 100 ? -26.562 9.871 27.966 1.00 93.50 100 ALA A N 1
ATOM 797 C CA . ALA A 1 100 ? -26.133 8.479 28.048 1.00 93.50 100 ALA A CA 1
ATOM 798 C C . ALA A 1 100 ? -25.284 8.066 26.833 1.00 93.50 100 ALA A C 1
ATOM 800 O O . ALA A 1 100 ? -24.210 7.492 27.009 1.00 93.50 100 ALA A O 1
ATOM 801 N N . VAL A 1 101 ? -25.696 8.417 25.605 1.00 92.00 101 VAL A N 1
ATOM 802 C CA . VAL A 1 101 ? -24.909 8.148 24.381 1.00 92.00 101 VAL A CA 1
ATOM 803 C C . VAL A 1 101 ? -23.515 8.757 24.471 1.00 92.00 101 VAL A C 1
ATOM 805 O O . VAL A 1 101 ? -22.532 8.075 24.188 1.00 92.00 101 VAL A O 1
ATOM 808 N N . CYS A 1 102 ? -23.415 10.029 24.863 1.00 92.25 102 CYS A N 1
ATOM 809 C CA . CYS A 1 102 ? -22.136 10.727 24.957 1.00 92.25 102 CYS A CA 1
ATOM 810 C C . CYS A 1 102 ? -21.204 10.043 25.965 1.00 92.25 102 CYS A C 1
ATOM 812 O O . CYS A 1 102 ? -20.071 9.700 25.626 1.00 92.25 102 CYS A O 1
ATOM 814 N N . ASN A 1 103 ? -21.714 9.767 27.169 1.00 94.06 103 ASN A N 1
ATOM 815 C CA . ASN A 1 103 ? -20.952 9.115 28.230 1.00 94.06 103 ASN A CA 1
ATOM 816 C C . ASN A 1 103 ? -20.450 7.734 27.796 1.00 94.06 103 ASN A C 1
ATOM 818 O O . ASN A 1 103 ? -19.272 7.426 27.964 1.00 94.06 103 ASN A O 1
ATOM 822 N N . ASN A 1 104 ? -21.307 6.935 27.161 1.00 93.56 104 ASN A N 1
ATOM 823 C CA . ASN A 1 104 ? -20.941 5.595 26.716 1.00 93.56 104 ASN A CA 1
ATOM 824 C C . ASN A 1 104 ? -19.930 5.605 25.557 1.00 93.56 104 ASN A C 1
ATOM 826 O O . ASN A 1 104 ? -19.033 4.761 25.522 1.00 93.56 104 ASN A O 1
ATOM 830 N N . VAL A 1 105 ? -20.037 6.549 24.612 1.00 92.06 105 VAL A N 1
ATOM 831 C CA . VAL A 1 105 ? -19.055 6.705 23.522 1.00 92.06 105 VAL A CA 1
ATOM 832 C C . VAL A 1 105 ? -17.698 7.125 24.079 1.00 92.06 105 VAL A C 1
ATOM 834 O O . VAL A 1 105 ? -16.687 6.548 23.683 1.00 92.06 105 VAL A O 1
ATOM 837 N N . ILE A 1 106 ? -17.666 8.080 25.016 1.00 93.25 106 ILE A N 1
ATOM 838 C CA . ILE A 1 106 ? -16.431 8.516 25.685 1.00 93.25 106 ILE A CA 1
ATOM 839 C C . ILE A 1 106 ? -15.810 7.353 26.459 1.00 93.25 106 ILE A C 1
ATOM 841 O O . ILE A 1 106 ? -14.627 7.072 26.290 1.00 93.25 106 ILE A O 1
ATOM 845 N N . GLN A 1 107 ? -16.607 6.636 27.254 1.00 95.19 107 GLN A N 1
ATOM 846 C CA . GLN A 1 107 ? -16.135 5.475 28.005 1.00 95.19 107 GLN A CA 1
ATOM 847 C C . GLN A 1 107 ? -15.561 4.405 27.069 1.00 95.19 107 GLN A C 1
ATOM 849 O O . GLN A 1 107 ? -14.445 3.942 27.282 1.00 95.19 107 GLN A O 1
ATOM 854 N N . SER A 1 108 ? -16.275 4.075 25.988 1.00 94.19 108 SER A N 1
ATOM 855 C CA . SER A 1 108 ? -15.813 3.104 24.989 1.00 94.19 108 SER A CA 1
ATOM 856 C C . SER A 1 108 ? -14.509 3.558 24.320 1.00 94.19 108 SER A C 1
ATOM 858 O O . SER A 1 108 ? -13.600 2.753 24.136 1.00 94.19 108 SER A O 1
ATOM 860 N N . ALA A 1 109 ? -14.385 4.846 23.981 1.00 93.06 109 ALA A N 1
ATOM 861 C CA . ALA A 1 109 ? -13.170 5.405 23.393 1.00 93.06 109 ALA A CA 1
ATOM 862 C C . ALA A 1 109 ? -11.974 5.333 24.356 1.00 93.06 109 ALA A C 1
ATOM 864 O O . ALA A 1 109 ? -10.884 4.946 23.933 1.00 93.06 109 ALA A O 1
ATOM 865 N N . ASN A 1 110 ? -12.185 5.630 25.641 1.00 94.31 110 ASN A N 1
ATOM 866 C CA . ASN A 1 110 ? -11.153 5.519 26.671 1.00 94.31 110 ASN A CA 1
ATOM 867 C C . ASN A 1 110 ? -10.700 4.064 26.849 1.00 94.31 110 ASN A C 1
ATOM 869 O O . ASN A 1 110 ? -9.503 3.795 26.827 1.00 94.31 110 ASN A O 1
ATOM 873 N N . THR A 1 111 ? -11.633 3.106 26.906 1.00 95.69 111 THR A N 1
ATOM 874 C CA . THR A 1 111 ? -11.291 1.675 26.980 1.00 95.69 111 THR A CA 1
ATOM 875 C C . THR A 1 111 ? -10.498 1.213 25.756 1.00 95.69 111 THR A C 1
ATOM 877 O O . THR A 1 111 ? -9.531 0.464 25.888 1.00 95.69 111 THR A O 1
ATOM 880 N N . VAL A 1 112 ? -10.861 1.671 24.551 1.00 93.50 112 VAL A N 1
ATOM 881 C CA . VAL A 1 112 ? -10.074 1.379 23.343 1.00 93.50 112 VAL A CA 1
ATOM 882 C C . VAL A 1 112 ? -8.672 1.983 23.446 1.00 93.50 112 VAL A C 1
ATOM 884 O O . VAL A 1 112 ? -7.702 1.325 23.074 1.00 93.50 112 VAL A O 1
ATOM 887 N N . GLN A 1 113 ? -8.537 3.209 23.952 1.00 91.56 113 GLN A N 1
ATOM 888 C CA . GLN A 1 113 ? -7.232 3.839 24.130 1.00 91.56 113 GLN A CA 1
ATOM 889 C C . GLN A 1 113 ? -6.348 3.052 25.108 1.00 91.56 113 GLN A C 1
ATOM 891 O O . GLN A 1 113 ? -5.214 2.731 24.755 1.00 91.56 113 GLN A O 1
ATOM 896 N N . GLU A 1 114 ? -6.863 2.691 26.282 1.00 93.38 114 GLU A N 1
ATOM 897 C CA . GLU A 1 114 ? -6.148 1.885 27.286 1.00 93.38 114 GLU A CA 1
ATOM 898 C C . GLU A 1 114 ? -5.709 0.528 26.713 1.00 93.38 114 GLU A C 1
ATOM 900 O O . GLU A 1 114 ? -4.564 0.088 26.881 1.00 93.38 114 GLU A O 1
ATOM 905 N N . LEU A 1 115 ? -6.597 -0.116 25.948 1.00 92.12 115 LEU A N 1
ATOM 906 C CA . LEU A 1 115 ? -6.277 -1.343 25.233 1.00 92.12 115 LEU A CA 1
ATOM 907 C C . LEU A 1 115 ? -5.104 -1.115 24.268 1.00 92.12 115 LEU A C 1
ATOM 909 O O . LEU A 1 115 ? -4.129 -1.862 24.292 1.00 92.12 115 LEU A O 1
ATOM 913 N N . LEU A 1 116 ? -5.158 -0.074 23.433 1.00 89.00 116 LEU A N 1
ATOM 914 C CA . LEU A 1 116 ? -4.099 0.231 22.467 1.00 89.00 116 LEU A CA 1
ATOM 915 C C . LEU A 1 116 ? -2.766 0.574 23.141 1.00 89.00 116 LEU A C 1
ATOM 917 O O . LEU A 1 116 ? -1.713 0.202 22.617 1.00 89.00 116 LEU A O 1
ATOM 921 N N . GLU A 1 117 ? -2.785 1.234 24.296 1.00 88.69 117 GLU A N 1
ATOM 922 C CA . GLU A 1 117 ? -1.587 1.518 25.092 1.00 88.69 117 GLU A CA 1
ATOM 923 C C . GLU A 1 117 ? -0.934 0.231 25.614 1.00 88.69 117 GLU A C 1
ATOM 925 O O . GLU A 1 117 ? 0.294 0.129 25.610 1.00 88.69 117 GLU A O 1
ATOM 930 N N . THR A 1 118 ? -1.732 -0.797 25.920 1.00 90.25 118 THR A N 1
ATOM 931 C CA . THR A 1 118 ? -1.230 -2.131 26.298 1.00 90.25 118 THR A CA 1
ATOM 932 C C . THR A 1 118 ? -0.455 -2.803 25.156 1.00 90.25 118 THR A C 1
ATOM 934 O O . THR A 1 118 ? 0.566 -3.451 25.385 1.00 90.25 118 THR A O 1
ATOM 937 N N . TYR A 1 119 ? -0.898 -2.630 23.905 1.00 85.06 119 TYR A N 1
ATOM 938 C CA . TYR A 1 119 ? -0.238 -3.226 22.732 1.00 85.06 119 TYR A CA 1
ATOM 939 C C . TYR A 1 119 ? 0.856 -2.350 22.113 1.00 85.06 119 TYR A C 1
ATOM 941 O O . TYR A 1 119 ? 1.660 -2.844 21.316 1.00 85.06 119 TYR A O 1
ATOM 949 N N . THR A 1 120 ? 0.887 -1.058 22.444 1.00 83.56 120 THR A N 1
ATOM 950 C CA . THR A 1 120 ? 1.854 -0.087 21.915 1.00 83.56 120 THR A CA 1
ATOM 951 C C . THR A 1 120 ? 2.503 0.718 23.040 1.00 83.56 120 THR A C 1
ATOM 953 O O . THR A 1 120 ? 2.352 1.944 23.089 1.00 83.56 120 THR A O 1
ATOM 956 N N . PRO A 1 121 ? 3.253 0.056 23.947 1.00 80.19 121 PRO A N 1
ATOM 957 C CA . PRO A 1 121 ? 3.910 0.759 25.034 1.00 80.19 121 PRO A CA 1
ATOM 958 C C . PRO A 1 121 ? 4.832 1.836 24.459 1.00 80.19 121 PRO A C 1
ATOM 960 O O . PRO A 1 121 ? 5.590 1.614 23.504 1.00 80.19 121 PRO A O 1
ATOM 963 N N . ARG A 1 122 ? 4.741 3.039 25.027 1.00 78.12 122 ARG A N 1
ATOM 964 C CA . ARG A 1 122 ? 5.663 4.125 24.697 1.00 78.12 122 ARG A CA 1
ATOM 965 C C . ARG A 1 122 ? 7.052 3.725 25.189 1.00 78.12 122 ARG A C 1
ATOM 967 O O . ARG A 1 122 ? 7.214 3.389 26.358 1.00 78.12 122 ARG A O 1
ATOM 974 N N . LEU A 1 123 ? 8.051 3.755 24.308 1.00 75.06 123 LEU A N 1
ATOM 975 C CA . LEU A 1 123 ? 9.439 3.593 24.737 1.00 75.06 123 LEU A CA 1
ATOM 976 C C . LEU A 1 123 ? 9.884 4.859 25.478 1.00 75.06 123 LEU A C 1
ATOM 978 O O . LEU A 1 123 ? 9.394 5.954 25.198 1.00 75.06 123 LEU A O 1
ATOM 982 N N . ALA A 1 124 ? 10.870 4.720 26.367 1.00 82.44 124 ALA A N 1
ATOM 983 C CA . ALA A 1 124 ? 11.483 5.847 27.077 1.00 82.44 124 ALA A CA 1
ATOM 984 C C . ALA A 1 124 ? 12.071 6.912 26.128 1.00 82.44 124 ALA A C 1
ATOM 986 O O . ALA A 1 124 ? 12.190 8.074 26.498 1.00 82.44 124 ALA A O 1
ATOM 987 N N . SER A 1 125 ? 12.377 6.541 24.880 1.00 84.00 125 SER A N 1
ATOM 988 C CA . SER A 1 125 ? 12.813 7.466 23.827 1.00 84.00 125 SER A CA 1
ATOM 989 C C . SER A 1 125 ? 11.696 8.350 23.254 1.00 84.00 125 SER A C 1
ATOM 991 O O . SER A 1 125 ? 11.947 9.117 22.329 1.00 84.00 125 SER A O 1
ATOM 993 N N . GLY A 1 126 ? 10.446 8.211 23.713 1.00 77.25 126 GLY A N 1
ATOM 994 C CA . GLY A 1 126 ? 9.280 8.882 23.124 1.00 77.25 126 GLY A CA 1
ATOM 995 C C . GLY A 1 126 ? 8.823 8.273 21.793 1.00 77.25 126 GLY A C 1
ATOM 996 O O . GLY A 1 126 ? 7.754 8.616 21.284 1.00 77.25 126 GLY A O 1
ATOM 997 N N . MET A 1 127 ? 9.587 7.326 21.244 1.00 70.12 127 MET A N 1
ATOM 998 C CA . MET A 1 127 ? 9.221 6.583 20.047 1.00 70.12 127 MET A CA 1
ATOM 999 C C . MET A 1 127 ? 8.211 5.490 20.416 1.00 70.12 127 MET A C 1
ATOM 1001 O O . MET A 1 127 ? 8.372 4.777 21.406 1.00 70.12 127 MET A O 1
ATOM 1005 N N . ARG A 1 128 ? 7.140 5.333 19.634 1.00 67.56 128 ARG A N 1
ATOM 1006 C CA . ARG A 1 128 ? 6.214 4.211 19.840 1.00 67.56 128 ARG A CA 1
ATOM 1007 C C . ARG A 1 128 ? 6.801 2.967 19.190 1.00 67.56 128 ARG A C 1
ATOM 1009 O O . ARG A 1 128 ? 7.142 2.996 18.007 1.00 67.56 128 ARG A O 1
ATOM 1016 N N . HIS A 1 129 ? 6.918 1.885 19.958 1.00 72.94 129 HIS A N 1
ATOM 1017 C CA . HIS A 1 129 ? 7.305 0.598 19.396 1.00 72.94 129 HIS A CA 1
ATOM 1018 C C . HIS A 1 129 ? 6.247 0.183 18.370 1.00 72.94 129 HIS A C 1
ATOM 1020 O O . HIS A 1 129 ? 5.059 0.124 18.687 1.00 72.94 129 HIS A O 1
ATOM 1026 N N . ILE A 1 130 ? 6.669 -0.081 17.134 1.00 68.06 130 ILE A N 1
ATOM 1027 C CA . ILE A 1 130 ? 5.746 -0.484 16.076 1.00 68.06 130 ILE A CA 1
ATOM 1028 C C . ILE A 1 130 ? 5.294 -1.916 16.383 1.00 68.06 130 ILE A C 1
ATOM 1030 O O . ILE A 1 130 ? 6.139 -2.814 16.451 1.00 68.06 130 ILE A O 1
ATOM 1034 N N . PRO A 1 131 ? 3.993 -2.152 16.615 1.00 67.56 131 PRO A N 1
ATOM 1035 C CA . PRO A 1 131 ? 3.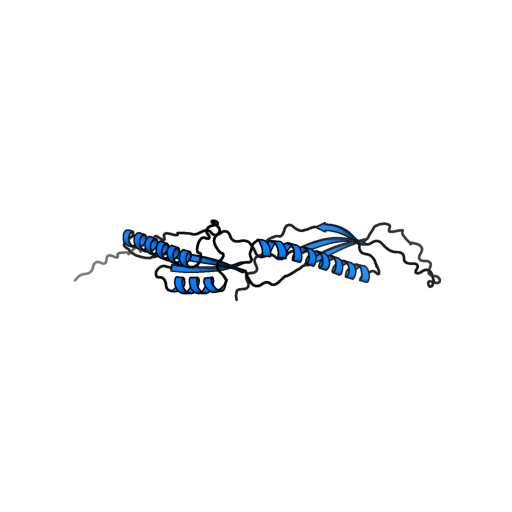495 -3.478 16.943 1.00 67.56 131 PRO A CA 1
ATOM 1036 C C . PRO A 1 131 ? 3.846 -4.473 15.831 1.00 67.56 131 PRO A C 1
ATOM 1038 O O . PRO A 1 131 ? 3.687 -4.183 14.644 1.00 67.56 131 PRO A O 1
ATOM 1041 N N . ARG A 1 132 ? 4.329 -5.663 16.211 1.00 73.62 132 ARG A N 1
ATOM 1042 C CA . ARG A 1 132 ? 4.554 -6.761 15.258 1.00 73.62 132 ARG A CA 1
ATOM 1043 C C . ARG A 1 132 ? 3.227 -7.145 14.598 1.00 73.62 132 ARG A C 1
ATOM 1045 O O . ARG A 1 132 ? 2.194 -7.137 15.252 1.00 73.62 132 ARG A O 1
ATOM 1052 N N . LEU A 1 133 ? 3.265 -7.607 13.346 1.00 74.12 133 LEU A N 1
ATOM 1053 C CA . LEU A 1 133 ? 2.083 -8.020 12.565 1.00 74.12 133 LEU A CA 1
ATOM 1054 C C . LEU A 1 133 ? 1.074 -8.883 13.355 1.00 74.12 133 LEU A C 1
ATOM 1056 O O . LEU A 1 133 ? -0.137 -8.714 13.234 1.00 74.12 133 LEU A O 1
ATOM 1060 N N . ARG A 1 134 ? 1.579 -9.787 14.206 1.00 78.94 134 ARG A N 1
ATOM 1061 C CA . ARG A 1 134 ? 0.757 -10.687 15.028 1.00 78.94 134 ARG A CA 1
ATOM 1062 C C . ARG A 1 134 ? -0.104 -9.956 16.061 1.00 78.94 134 ARG A C 1
ATOM 1064 O O . ARG A 1 134 ? -1.214 -10.402 16.331 1.00 78.94 134 ARG A O 1
ATOM 1071 N N . THR A 1 135 ? 0.370 -8.847 16.627 1.00 85.94 135 THR A N 1
ATOM 1072 C CA . THR A 1 135 ? -0.384 -8.127 17.663 1.00 85.94 135 THR A CA 1
ATOM 1073 C C . THR A 1 135 ? -1.557 -7.354 17.072 1.00 85.94 135 THR A C 1
ATOM 1075 O O . THR A 1 135 ? -2.569 -7.194 17.740 1.00 85.94 135 THR A O 1
ATOM 1078 N N . ILE A 1 136 ? -1.487 -6.961 15.797 1.00 86.31 136 ILE A N 1
ATOM 1079 C CA . ILE A 1 136 ? -2.587 -6.274 15.107 1.00 86.31 136 ILE A CA 1
ATOM 1080 C C . ILE A 1 136 ? -3.809 -7.187 14.972 1.00 86.31 136 ILE A C 1
ATOM 1082 O O . ILE A 1 136 ? -4.931 -6.741 15.196 1.00 86.31 136 ILE A O 1
ATOM 1086 N N . GLY A 1 137 ? -3.597 -8.470 14.662 1.00 86.69 137 GLY A N 1
ATOM 1087 C CA . GLY A 1 137 ? -4.681 -9.454 14.623 1.00 86.69 137 GLY A CA 1
ATOM 1088 C C . GLY A 1 137 ? -5.370 -9.604 15.981 1.00 86.69 137 GLY A C 1
ATOM 1089 O O . GLY A 1 137 ? -6.595 -9.601 16.045 1.00 86.69 137 GLY A O 1
ATOM 1090 N N . ALA A 1 138 ? -4.592 -9.657 17.066 1.00 89.88 138 ALA A N 1
ATOM 1091 C CA . ALA A 1 138 ? -5.127 -9.716 18.427 1.00 89.88 138 ALA A CA 1
ATOM 1092 C C . ALA A 1 138 ? -5.919 -8.451 18.794 1.00 89.88 138 ALA A C 1
ATOM 1094 O O . ALA A 1 138 ? -7.034 -8.554 19.294 1.00 89.88 138 ALA A O 1
ATOM 1095 N N . VAL A 1 139 ? -5.392 -7.263 18.475 1.00 90.25 139 VAL A N 1
ATOM 1096 C CA . VAL A 1 139 ? -6.099 -5.989 18.685 1.00 90.25 139 VAL A CA 1
ATOM 1097 C C . VAL A 1 139 ? -7.415 -5.967 17.913 1.00 90.25 139 VAL A C 1
ATOM 1099 O O . VAL A 1 139 ? -8.446 -5.651 18.491 1.00 90.25 139 VAL A O 1
ATOM 1102 N N . ALA A 1 140 ? -7.407 -6.338 16.631 1.00 90.44 140 ALA A N 1
ATOM 1103 C CA . ALA A 1 140 ? -8.619 -6.373 15.817 1.00 90.44 140 ALA A CA 1
ATOM 1104 C C . ALA A 1 140 ? -9.659 -7.360 16.374 1.00 90.44 140 ALA A C 1
ATOM 1106 O O . ALA A 1 140 ? -10.837 -7.023 16.446 1.00 90.44 140 ALA A O 1
ATOM 1107 N N . MET A 1 141 ? -9.233 -8.545 16.824 1.00 92.00 141 MET A N 1
ATOM 1108 C CA . MET A 1 141 ? -10.128 -9.507 17.475 1.00 92.00 141 MET A CA 1
ATOM 1109 C C . MET A 1 141 ? -10.745 -8.928 18.752 1.00 92.00 141 MET A C 1
ATOM 1111 O O . MET A 1 141 ? -11.962 -8.979 18.909 1.00 92.00 141 MET A O 1
ATOM 1115 N N . THR A 1 142 ? -9.952 -8.296 19.617 1.00 94.62 142 THR A N 1
ATOM 1116 C CA . THR A 1 142 ? -10.475 -7.676 20.843 1.00 94.62 142 THR A CA 1
ATOM 1117 C C . THR A 1 142 ? -11.416 -6.510 20.539 1.00 94.62 142 THR A C 1
ATOM 1119 O O . THR A 1 142 ? -12.495 -6.433 21.115 1.00 94.62 142 THR A O 1
ATOM 1122 N N . LEU A 1 143 ? -11.072 -5.637 19.586 1.00 92.75 143 LEU A N 1
ATOM 1123 C CA . LEU A 1 143 ? -11.946 -4.535 19.166 1.00 92.75 143 LEU A CA 1
ATOM 1124 C C . LEU A 1 143 ? -13.266 -5.035 18.566 1.00 92.75 143 LEU A C 1
ATOM 1126 O O . LEU A 1 143 ? -14.282 -4.365 18.708 1.00 92.75 143 LEU A O 1
ATOM 1130 N N . SER A 1 144 ? -13.269 -6.201 17.909 1.00 94.12 144 SER A N 1
ATOM 1131 C CA . SER A 1 144 ? -14.468 -6.750 17.261 1.00 94.12 144 SER A CA 1
ATOM 1132 C C . SER A 1 144 ? -15.558 -7.198 18.236 1.00 94.12 144 SER A C 1
ATOM 1134 O O . SER A 1 144 ? -16.722 -7.263 17.849 1.00 94.12 144 SER A O 1
ATOM 1136 N N . VAL A 1 145 ? -15.195 -7.483 19.490 1.00 96.50 145 VAL A N 1
ATOM 1137 C CA . VAL A 1 145 ? -16.142 -7.898 20.536 1.00 96.50 145 VAL A CA 1
ATOM 1138 C C . VAL A 1 145 ? -16.546 -6.749 21.462 1.00 96.50 145 VAL A C 1
ATOM 1140 O O . VAL A 1 145 ? -17.416 -6.930 22.312 1.00 96.50 145 VAL A O 1
ATOM 1143 N N . MET A 1 146 ? -15.937 -5.566 21.319 1.00 95.62 146 MET A N 1
ATOM 1144 C CA . MET A 1 146 ? -16.275 -4.408 22.145 1.00 95.62 146 MET A CA 1
ATOM 1145 C C . MET A 1 146 ? -17.615 -3.798 21.707 1.00 95.62 146 MET A C 1
ATOM 1147 O O . MET A 1 146 ? -17.825 -3.561 20.513 1.00 95.62 146 MET A O 1
ATOM 1151 N N . PRO A 1 147 ? -18.524 -3.485 22.649 1.00 94.69 147 PRO A N 1
ATOM 1152 C CA . PRO A 1 147 ? -19.766 -2.805 22.313 1.00 94.69 147 PRO A CA 1
ATOM 1153 C C . PRO A 1 147 ? -19.464 -1.424 21.730 1.00 94.69 147 PRO A C 1
ATOM 1155 O O . PRO A 1 147 ? -18.488 -0.775 22.101 1.00 94.69 147 PRO A O 1
ATOM 1158 N N . ASN A 1 148 ? -20.322 -0.967 20.818 1.00 94.38 148 ASN A N 1
ATOM 1159 C CA . ASN A 1 148 ? -20.213 0.336 20.156 1.00 94.38 148 ASN A CA 1
ATOM 1160 C C . ASN A 1 148 ? -18.956 0.535 19.293 1.00 94.38 148 ASN A C 1
ATOM 1162 O O . ASN A 1 148 ? -18.803 1.614 18.730 1.00 94.38 148 ASN A O 1
ATOM 1166 N N . VAL A 1 149 ? -18.079 -0.461 19.138 1.00 95.12 149 VAL A N 1
ATOM 1167 C CA . VAL A 1 149 ? -16.890 -0.383 18.279 1.00 95.12 149 VAL A CA 1
ATOM 1168 C C . VAL A 1 149 ? -17.142 -1.157 16.988 1.00 95.12 149 VAL A C 1
ATOM 1170 O O . VAL A 1 149 ? -17.607 -2.290 16.993 1.00 95.12 149 VAL A O 1
ATOM 1173 N N . SER A 1 150 ? -16.826 -0.547 15.849 1.00 93.25 150 SER A N 1
ATOM 1174 C CA . SER A 1 150 ? -16.898 -1.183 14.535 1.00 93.25 150 SER A CA 1
ATOM 1175 C C . SER A 1 150 ? -15.604 -0.941 13.772 1.00 93.25 150 SER A C 1
ATOM 1177 O O . SER A 1 150 ? -15.191 0.203 13.579 1.00 93.25 150 SER A O 1
ATOM 1179 N N . ILE A 1 151 ? -14.954 -2.015 13.325 1.00 91.75 151 ILE A N 1
ATOM 1180 C CA . ILE A 1 151 ? -13.770 -1.925 12.467 1.00 91.75 151 ILE A CA 1
ATOM 1181 C C . ILE A 1 151 ? -14.233 -1.534 11.064 1.00 91.75 151 ILE A C 1
ATOM 1183 O O . ILE A 1 151 ? -14.993 -2.255 10.424 1.00 91.75 151 ILE A O 1
ATOM 1187 N N . THR A 1 152 ? -13.774 -0.382 10.583 1.00 92.69 152 THR A N 1
ATOM 1188 C CA . THR A 1 152 ? -14.148 0.156 9.269 1.00 92.69 152 THR A CA 1
ATOM 1189 C C . THR A 1 152 ? -13.183 -0.276 8.173 1.00 92.69 152 THR A C 1
ATOM 1191 O O . THR A 1 152 ? -13.552 -0.294 6.999 1.00 92.69 152 THR A O 1
ATOM 1194 N N . GLY A 1 153 ? -11.956 -0.652 8.534 1.00 88.12 153 GLY A N 1
ATOM 1195 C CA . GLY A 1 153 ? -11.007 -1.226 7.593 1.00 88.12 153 GLY A CA 1
ATOM 1196 C C . GLY A 1 153 ? -9.632 -1.465 8.195 1.00 88.12 153 GLY A C 1
ATOM 1197 O O . GLY A 1 153 ? -9.266 -0.891 9.216 1.00 88.12 153 GLY A O 1
ATOM 1198 N N . THR A 1 154 ? -8.851 -2.287 7.503 1.00 86.31 154 THR A N 1
ATOM 1199 C CA . THR A 1 154 ? -7.439 -2.511 7.809 1.00 86.31 154 THR A CA 1
ATOM 1200 C C . THR A 1 154 ? -6.638 -2.268 6.544 1.00 86.31 154 THR A C 1
ATOM 1202 O O . THR A 1 154 ? -6.906 -2.870 5.504 1.00 86.31 154 THR A O 1
ATOM 1205 N N . ARG A 1 155 ? -5.652 -1.376 6.618 1.00 85.56 155 ARG A N 1
ATOM 1206 C CA . ARG A 1 155 ? -4.726 -1.092 5.523 1.00 85.56 155 ARG A CA 1
ATOM 1207 C C . ARG A 1 155 ? -3.347 -1.621 5.879 1.00 85.56 155 ARG A C 1
ATOM 1209 O O . ARG A 1 155 ? -2.715 -1.119 6.800 1.00 85.56 155 ARG A O 1
ATOM 1216 N N . TRP A 1 156 ? -2.878 -2.605 5.128 1.00 83.38 156 TRP A N 1
ATOM 1217 C CA . TRP A 1 156 ? -1.524 -3.137 5.247 1.00 83.38 156 TRP A CA 1
ATOM 1218 C C . TRP A 1 156 ? -0.542 -2.288 4.440 1.00 83.38 156 TRP A C 1
ATOM 1220 O O . TRP A 1 156 ? -0.894 -1.772 3.379 1.00 83.38 156 TRP A O 1
ATOM 1230 N N . MET A 1 157 ? 0.654 -2.067 4.983 1.00 84.94 157 MET A N 1
ATOM 1231 C CA . MET A 1 157 ? 1.631 -1.117 4.453 1.00 84.94 157 MET A CA 1
ATOM 1232 C C . MET A 1 157 ? 3.058 -1.565 4.766 1.00 84.94 157 MET A C 1
ATOM 1234 O O . MET A 1 157 ? 3.299 -2.306 5.717 1.00 84.94 157 MET A O 1
ATOM 1238 N N . LEU A 1 158 ? 4.023 -1.079 3.997 1.00 85.75 158 LEU A N 1
ATOM 1239 C CA . LEU A 1 158 ? 5.444 -1.205 4.316 1.00 85.75 158 LEU A CA 1
ATOM 1240 C C . LEU A 1 158 ? 5.896 -0.054 5.223 1.00 85.75 158 LEU A C 1
ATOM 1242 O O . LEU A 1 158 ? 5.204 0.960 5.346 1.00 85.75 158 LEU A O 1
ATOM 1246 N N . THR A 1 159 ? 7.050 -0.199 5.872 1.00 87.06 159 THR A N 1
ATOM 1247 C CA . THR A 1 159 ? 7.709 0.941 6.522 1.00 87.06 159 THR A CA 1
ATOM 1248 C C . THR A 1 159 ? 8.187 1.950 5.474 1.00 87.06 159 THR A C 1
ATOM 1250 O O . THR A 1 159 ? 8.454 1.588 4.329 1.00 87.06 159 THR A O 1
ATOM 1253 N N . ASP A 1 160 ? 8.334 3.221 5.856 1.00 85.56 160 ASP A N 1
ATOM 1254 C CA . ASP A 1 160 ? 8.799 4.266 4.931 1.00 85.56 160 ASP A CA 1
ATOM 1255 C C . ASP A 1 160 ? 10.224 3.990 4.428 1.00 85.56 160 ASP A C 1
ATOM 1257 O O . ASP A 1 160 ? 10.524 4.222 3.258 1.00 85.56 160 ASP A O 1
ATOM 1261 N N . ALA A 1 161 ? 11.075 3.415 5.286 1.00 87.44 161 ALA A N 1
ATOM 1262 C CA . ALA A 1 161 ? 12.427 2.990 4.933 1.00 87.44 161 ALA A CA 1
ATOM 1263 C C . ALA A 1 161 ? 12.418 1.852 3.899 1.00 87.44 161 ALA A C 1
ATOM 1265 O O . ALA A 1 161 ? 13.078 1.961 2.863 1.00 87.44 161 ALA A O 1
ATOM 1266 N N . THR A 1 162 ? 11.632 0.793 4.131 1.00 87.69 162 THR A N 1
ATOM 1267 C CA . THR A 1 162 ? 11.490 -0.302 3.161 1.00 87.69 162 THR A CA 1
ATOM 1268 C C . THR A 1 162 ? 10.876 0.202 1.861 1.00 87.69 162 THR A C 1
ATOM 1270 O O . THR A 1 162 ? 11.357 -0.136 0.783 1.00 87.69 162 THR A O 1
ATOM 1273 N N . MET A 1 163 ? 9.851 1.053 1.936 1.00 88.62 163 MET A N 1
ATOM 1274 C CA . MET A 1 163 ? 9.226 1.638 0.756 1.00 88.62 163 MET A CA 1
ATOM 1275 C C . MET A 1 163 ? 10.246 2.452 -0.054 1.00 88.62 163 MET A C 1
ATOM 1277 O O . MET A 1 163 ? 10.377 2.220 -1.250 1.00 88.62 163 MET A O 1
ATOM 1281 N N . ALA A 1 164 ? 11.033 3.330 0.576 1.00 86.81 164 ALA A N 1
ATOM 1282 C CA . ALA A 1 164 ? 12.091 4.089 -0.097 1.00 86.81 164 ALA A CA 1
ATOM 1283 C C . ALA A 1 164 ? 13.139 3.180 -0.766 1.00 86.81 164 ALA A C 1
ATOM 1285 O O . ALA A 1 164 ? 13.523 3.416 -1.915 1.00 86.81 164 ALA A O 1
ATOM 1286 N N . SER A 1 165 ? 13.558 2.116 -0.074 1.00 90.81 165 SER A N 1
ATOM 1287 C CA . SER A 1 165 ? 14.492 1.119 -0.605 1.00 90.81 165 SER A CA 1
ATOM 1288 C C . SER A 1 165 ? 13.928 0.413 -1.844 1.00 90.81 165 SER A C 1
ATOM 1290 O O . SER A 1 165 ? 14.578 0.404 -2.891 1.00 90.81 165 SER A O 1
ATOM 1292 N N . LEU A 1 166 ? 12.686 -0.074 -1.775 1.00 87.94 166 LEU A N 1
ATOM 1293 C CA . LEU A 1 166 ? 12.022 -0.737 -2.898 1.00 87.94 166 LEU A CA 1
ATOM 1294 C C . LEU A 1 166 ? 11.841 0.192 -4.088 1.00 87.94 166 LEU A C 1
ATOM 1296 O O . LEU A 1 166 ? 12.040 -0.223 -5.220 1.00 87.94 166 LEU A O 1
ATOM 1300 N N . ILE A 1 167 ? 11.487 1.456 -3.864 1.00 87.00 167 ILE A N 1
ATOM 1301 C CA . ILE A 1 167 ? 11.345 2.427 -4.954 1.00 87.00 167 ILE A CA 1
ATOM 1302 C C . ILE A 1 167 ? 12.659 2.571 -5.713 1.00 87.00 167 ILE A C 1
ATOM 1304 O O . ILE A 1 167 ? 12.651 2.600 -6.944 1.00 87.00 167 ILE A O 1
ATOM 1308 N N . SER A 1 168 ? 13.775 2.649 -4.989 1.00 88.94 168 SER A N 1
ATOM 1309 C CA . SER A 1 168 ? 15.107 2.723 -5.585 1.00 88.94 168 SER A CA 1
ATOM 1310 C C . SER A 1 168 ? 15.418 1.473 -6.414 1.00 88.94 168 SER A C 1
ATOM 1312 O O . SER A 1 168 ? 15.696 1.576 -7.610 1.00 88.94 168 SER A O 1
ATOM 1314 N N . GLU A 1 169 ? 15.266 0.286 -5.821 1.00 89.69 169 GLU A N 1
ATOM 1315 C CA . GLU A 1 169 ? 15.509 -1.008 -6.479 1.00 89.69 169 GLU A CA 1
ATOM 1316 C C . GLU A 1 169 ? 14.660 -1.180 -7.746 1.00 89.69 169 GLU A C 1
ATOM 1318 O O . GLU A 1 169 ? 15.112 -1.632 -8.801 1.00 89.69 169 GLU A O 1
ATOM 1323 N N . CYS A 1 170 ? 13.409 -0.763 -7.656 1.00 87.62 170 CYS A N 1
ATOM 1324 C CA . CYS A 1 170 ? 12.410 -0.982 -8.677 1.00 87.62 170 CYS A CA 1
ATOM 1325 C C . CYS A 1 170 ? 12.573 0.057 -9.815 1.00 87.62 170 CYS A C 1
ATOM 1327 O O . CYS A 1 170 ? 12.374 -0.271 -10.985 1.00 87.62 170 CYS A O 1
ATOM 1329 N N . ARG A 1 171 ? 13.085 1.268 -9.530 1.00 89.12 171 ARG A N 1
ATOM 1330 C CA . ARG A 1 171 ? 13.578 2.212 -10.558 1.00 89.12 171 ARG A CA 1
ATOM 1331 C C . ARG A 1 171 ? 14.789 1.663 -11.313 1.00 89.12 171 ARG A C 1
ATOM 1333 O O . ARG A 1 171 ? 14.811 1.741 -12.540 1.00 89.12 171 ARG A O 1
ATOM 1340 N N . ILE A 1 172 ? 15.767 1.097 -10.603 1.00 91.25 172 ILE A N 1
ATOM 1341 C CA . ILE A 1 172 ? 16.959 0.480 -11.210 1.00 91.25 172 ILE A CA 1
ATOM 1342 C C . ILE A 1 172 ? 16.536 -0.665 -12.138 1.00 91.25 172 ILE A C 1
ATOM 1344 O O . ILE A 1 172 ? 16.915 -0.703 -13.308 1.00 91.25 172 ILE A O 1
ATOM 1348 N N . SER A 1 173 ? 15.665 -1.546 -11.650 1.00 90.75 173 SER A N 1
ATOM 1349 C CA . SER A 1 173 ? 15.142 -2.682 -12.413 1.00 90.75 173 SER A CA 1
ATOM 1350 C C . SER A 1 173 ? 14.349 -2.242 -13.648 1.00 90.75 173 SER A C 1
ATOM 1352 O O . SER A 1 173 ? 14.559 -2.772 -14.740 1.00 90.75 173 SER A O 1
ATOM 1354 N N . ALA A 1 174 ? 13.502 -1.215 -13.526 1.00 88.62 174 ALA A N 1
ATOM 1355 C CA . ALA A 1 174 ? 12.777 -0.652 -14.662 1.00 88.62 174 ALA A CA 1
ATOM 1356 C C . ALA A 1 174 ? 13.731 -0.048 -15.709 1.00 88.62 174 ALA A C 1
ATOM 1358 O O . ALA A 1 174 ? 13.546 -0.266 -16.907 1.00 88.62 174 ALA A O 1
ATOM 1359 N N . ALA A 1 175 ? 14.786 0.652 -15.279 1.00 91.31 175 ALA A N 1
ATOM 1360 C CA . ALA A 1 175 ? 15.797 1.188 -16.186 1.00 91.31 175 ALA A CA 1
ATOM 1361 C C . ALA A 1 175 ? 16.546 0.072 -16.940 1.00 91.31 175 ALA A C 1
ATOM 1363 O O . ALA A 1 175 ? 16.721 0.151 -18.159 1.00 91.31 175 ALA A O 1
ATOM 1364 N N . HIS A 1 176 ? 16.923 -1.005 -16.245 1.00 93.88 176 HIS A N 1
ATOM 1365 C CA . HIS A 1 176 ? 17.506 -2.186 -16.883 1.00 93.88 176 HIS A CA 1
ATOM 1366 C C . HIS A 1 176 ? 16.545 -2.825 -17.891 1.00 93.88 176 HIS A C 1
ATOM 1368 O O . HIS A 1 176 ? 16.957 -3.107 -19.015 1.00 93.88 176 HIS A O 1
ATOM 1374 N N . GLY A 1 177 ? 15.264 -2.979 -17.543 1.00 91.62 177 GLY A N 1
ATOM 1375 C CA . GLY A 1 177 ? 14.248 -3.530 -18.441 1.00 91.62 177 GLY A CA 1
ATOM 1376 C C . GLY A 1 177 ? 14.070 -2.715 -19.726 1.00 91.62 177 GLY A C 1
ATOM 1377 O O . GLY A 1 177 ? 14.018 -3.278 -20.820 1.00 91.62 177 GLY A O 1
ATOM 1378 N N . ALA A 1 178 ? 14.040 -1.384 -19.621 1.00 92.31 178 ALA A N 1
ATOM 1379 C CA . ALA A 1 178 ? 13.995 -0.499 -20.785 1.00 92.31 178 ALA A CA 1
ATOM 1380 C C . ALA A 1 178 ? 15.254 -0.618 -21.660 1.00 92.31 178 ALA A C 1
ATOM 1382 O O . ALA A 1 178 ? 15.139 -0.705 -22.884 1.00 92.31 178 ALA A O 1
ATOM 1383 N N . LYS A 1 179 ? 16.448 -0.677 -21.052 1.00 93.88 179 LYS A N 1
ATOM 1384 C CA . LYS A 1 179 ? 17.710 -0.862 -21.786 1.00 93.88 179 LYS A CA 1
ATOM 1385 C C . LYS A 1 179 ? 17.746 -2.197 -22.531 1.00 93.88 179 LYS A C 1
ATOM 1387 O O . LYS A 1 179 ? 18.143 -2.224 -23.693 1.00 93.88 179 LYS A O 1
ATOM 1392 N N . THR A 1 180 ? 17.317 -3.285 -21.892 1.00 95.31 180 THR A N 1
ATOM 1393 C CA . THR A 1 180 ? 17.222 -4.608 -22.527 1.00 95.31 180 THR A CA 1
ATOM 1394 C C . THR A 1 180 ? 16.276 -4.569 -23.724 1.00 95.31 180 THR A C 1
ATOM 1396 O O . THR A 1 180 ? 16.694 -4.901 -24.827 1.00 95.31 180 THR A O 1
ATOM 1399 N N . LYS A 1 181 ? 15.062 -4.030 -23.557 1.00 95.44 181 LYS A N 1
ATOM 1400 C CA . LYS A 1 181 ? 14.084 -3.910 -24.651 1.00 95.44 181 LYS A CA 1
ATOM 1401 C C . LYS A 1 181 ? 14.628 -3.111 -25.839 1.00 95.44 181 LYS A C 1
ATOM 1403 O O . LYS A 1 181 ? 14.425 -3.481 -26.990 1.00 95.44 181 LYS A O 1
ATOM 1408 N N . ALA A 1 182 ? 15.333 -2.016 -25.576 1.00 94.88 182 ALA A N 1
ATOM 1409 C CA . ALA A 1 182 ? 15.911 -1.221 -26.648 1.00 94.88 182 ALA A CA 1
ATOM 1410 C C . ALA A 1 182 ? 17.077 -1.924 -27.360 1.00 94.88 182 ALA A C 1
ATOM 1412 O O . ALA A 1 182 ? 17.216 -1.773 -28.572 1.00 94.88 182 ALA A O 1
ATOM 1413 N N . ARG A 1 183 ? 17.882 -2.721 -26.643 1.00 94.94 183 ARG A N 1
ATOM 1414 C CA . ARG A 1 183 ? 18.881 -3.611 -27.259 1.00 94.94 183 ARG A CA 1
ATOM 1415 C C . ARG A 1 183 ? 18.225 -4.660 -28.147 1.00 94.94 183 ARG A C 1
ATOM 1417 O O . ARG A 1 183 ? 18.708 -4.886 -29.251 1.00 94.94 183 ARG A O 1
ATOM 1424 N N . ASP A 1 184 ? 17.113 -5.243 -27.708 1.00 95.56 184 ASP A N 1
ATOM 1425 C CA . ASP A 1 184 ? 16.363 -6.216 -28.508 1.00 95.56 184 ASP A CA 1
ATOM 1426 C C . ASP A 1 184 ? 15.837 -5.582 -29.805 1.00 95.56 184 ASP A C 1
ATOM 1428 O O . ASP A 1 184 ? 15.982 -6.162 -30.883 1.00 95.56 184 ASP A O 1
ATOM 1432 N N . TYR A 1 185 ? 15.319 -4.350 -29.732 1.00 94.94 185 TYR A N 1
ATOM 1433 C CA . TYR A 1 185 ? 14.925 -3.589 -30.920 1.00 94.94 185 TYR A CA 1
ATOM 1434 C C . TYR A 1 185 ? 16.113 -3.266 -31.828 1.00 94.94 185 TYR A C 1
ATOM 1436 O O . TYR A 1 185 ? 16.042 -3.524 -33.024 1.00 94.94 185 TYR A O 1
ATOM 1444 N N . ALA A 1 186 ? 17.224 -2.767 -31.286 1.00 93.81 186 ALA A N 1
ATOM 1445 C CA . ALA A 1 186 ? 18.427 -2.462 -32.062 1.00 93.81 186 ALA A CA 1
ATOM 1446 C C . ALA A 1 186 ? 18.974 -3.701 -32.795 1.00 93.81 186 ALA A C 1
ATOM 1448 O O . ALA A 1 186 ? 19.294 -3.633 -33.985 1.00 93.81 186 ALA A O 1
ATOM 1449 N N . LYS A 1 187 ? 18.984 -4.856 -32.118 1.00 93.12 187 LYS A N 1
ATOM 1450 C CA . LYS A 1 187 ? 19.412 -6.142 -32.679 1.00 93.12 187 LYS A CA 1
ATOM 1451 C C . LYS A 1 187 ? 18.549 -6.572 -33.866 1.00 93.12 187 LYS A C 1
ATOM 1453 O O . LYS A 1 187 ? 19.093 -7.094 -34.839 1.00 93.12 187 LYS A O 1
ATOM 1458 N N . ALA A 1 188 ? 17.238 -6.319 -33.831 1.00 94.06 188 ALA A N 1
ATOM 1459 C CA . ALA A 1 188 ? 16.342 -6.603 -34.957 1.00 94.06 188 ALA A CA 1
ATOM 1460 C C . ALA A 1 188 ? 16.720 -5.819 -36.233 1.00 94.06 188 ALA A C 1
ATOM 1462 O O . ALA A 1 188 ? 16.503 -6.309 -37.339 1.00 94.06 188 ALA A O 1
ATOM 1463 N N . PHE A 1 189 ? 17.364 -4.657 -36.084 1.00 89.94 189 PHE A N 1
ATOM 1464 C CA . PHE A 1 189 ? 17.900 -3.838 -37.179 1.00 89.94 189 PHE A CA 1
ATOM 1465 C C . PHE A 1 189 ? 19.411 -4.025 -37.411 1.00 89.94 189 PHE A C 1
ATOM 1467 O O . PHE A 1 189 ? 20.009 -3.270 -38.172 1.00 89.94 189 PHE A O 1
ATOM 1474 N N . ARG A 1 190 ? 20.034 -5.047 -36.799 1.00 93.06 190 ARG A N 1
ATOM 1475 C CA . ARG A 1 190 ? 21.478 -5.358 -36.883 1.00 93.06 190 ARG A CA 1
ATOM 1476 C C . ARG A 1 190 ? 22.415 -4.300 -36.283 1.00 93.06 190 ARG A C 1
ATOM 1478 O O . ARG A 1 190 ? 23.610 -4.321 -36.571 1.00 93.06 190 ARG A O 1
ATOM 1485 N N . TYR A 1 191 ? 21.918 -3.430 -35.408 1.00 90.25 191 TYR A N 1
ATOM 1486 C CA . TYR A 1 191 ? 22.776 -2.573 -34.589 1.00 90.25 191 TYR A CA 1
ATOM 1487 C C . TYR A 1 191 ? 23.309 -3.354 -33.385 1.00 90.25 191 TYR A C 1
ATOM 1489 O O . TYR A 1 191 ? 22.577 -4.135 -32.774 1.00 90.25 191 TYR A O 1
ATOM 1497 N N . GLN A 1 192 ? 24.584 -3.151 -33.050 1.00 86.50 192 GLN A N 1
ATOM 1498 C CA . GLN A 1 192 ? 25.237 -3.855 -31.938 1.00 86.50 192 GLN A CA 1
ATOM 1499 C C . GLN A 1 192 ? 25.223 -3.038 -30.645 1.00 86.50 192 GLN A C 1
ATOM 1501 O O . GLN A 1 192 ? 25.021 -3.600 -29.568 1.00 86.50 192 GLN A O 1
ATOM 1506 N N . ASP A 1 193 ? 25.328 -1.713 -30.767 1.00 88.62 193 ASP A N 1
ATOM 1507 C CA . ASP A 1 193 ? 25.540 -0.833 -29.627 1.00 88.62 193 ASP A CA 1
ATOM 1508 C C . ASP A 1 193 ? 24.389 0.140 -29.415 1.00 88.62 193 ASP A C 1
ATOM 1510 O O . ASP A 1 193 ? 23.910 0.818 -30.324 1.00 88.62 193 ASP A O 1
ATOM 1514 N N . VAL A 1 194 ? 23.946 0.198 -28.162 1.00 91.00 194 VAL A N 1
ATOM 1515 C CA . VAL A 1 194 ? 22.855 1.056 -27.712 1.00 91.00 194 VAL A CA 1
ATOM 1516 C C . VAL A 1 194 ? 23.324 1.815 -26.484 1.00 91.00 194 VAL A C 1
ATOM 1518 O O . VAL A 1 194 ? 23.595 1.209 -25.438 1.00 91.00 194 VAL A O 1
ATOM 1521 N N . GLU A 1 195 ? 23.380 3.137 -26.603 1.00 90.56 195 GLU A N 1
ATOM 1522 C CA . GLU A 1 195 ? 23.824 4.035 -25.544 1.00 90.56 195 GLU A CA 1
ATOM 1523 C C . GLU A 1 195 ? 22.659 4.886 -25.023 1.00 90.56 195 GLU A C 1
ATOM 1525 O O . GLU A 1 195 ? 21.836 5.378 -25.802 1.00 90.56 195 GLU A O 1
ATOM 1530 N N . PRO A 1 196 ? 22.549 5.083 -23.698 1.00 88.56 196 PRO A N 1
ATOM 1531 C CA . PRO A 1 196 ? 21.574 6.009 -23.146 1.00 88.56 196 PRO A CA 1
ATOM 1532 C C . PRO A 1 196 ? 21.824 7.443 -23.575 1.00 88.56 196 PRO A C 1
ATOM 1534 O O . PRO A 1 196 ? 22.923 7.956 -23.400 1.00 88.56 196 PRO A O 1
ATOM 1537 N N . TYR A 1 197 ? 20.777 8.084 -24.098 1.00 90.81 197 TYR A N 1
ATOM 1538 C CA . TYR A 1 197 ? 20.810 9.494 -24.462 1.00 90.81 197 TYR A CA 1
ATOM 1539 C C . TYR A 1 197 ? 20.055 10.355 -23.456 1.00 90.81 197 TYR A C 1
ATOM 1541 O O . TYR A 1 197 ? 20.592 11.328 -22.939 1.00 90.81 197 TYR A O 1
ATOM 1549 N N . GLU A 1 198 ? 18.819 9.975 -23.141 1.00 92.06 198 GLU A N 1
ATOM 1550 C CA . GLU A 1 198 ? 17.961 10.714 -22.225 1.00 92.06 198 GLU A CA 1
ATOM 1551 C C . GLU A 1 198 ? 17.156 9.736 -21.362 1.00 92.06 198 GLU A C 1
ATOM 1553 O O . GLU A 1 198 ? 16.584 8.755 -21.841 1.00 92.06 198 GLU A O 1
ATOM 1558 N N . ILE A 1 199 ? 17.106 9.999 -20.058 1.00 89.44 199 ILE A N 1
ATOM 1559 C CA . ILE A 1 199 ? 16.335 9.203 -19.102 1.00 89.44 199 ILE A CA 1
ATOM 1560 C C . ILE A 1 199 ? 15.196 10.073 -18.597 1.00 89.44 199 ILE A C 1
ATOM 1562 O O . ILE A 1 199 ? 15.427 11.104 -17.970 1.00 89.44 199 ILE A O 1
ATOM 1566 N N . ARG A 1 200 ? 13.958 9.640 -18.842 1.00 91.06 200 ARG A N 1
ATOM 1567 C CA . ARG A 1 200 ? 12.763 10.301 -18.323 1.00 91.06 200 ARG A CA 1
ATOM 1568 C C . ARG A 1 200 ? 12.118 9.426 -17.267 1.00 91.06 200 ARG A C 1
ATOM 1570 O O . ARG A 1 200 ? 11.676 8.308 -17.527 1.00 91.06 200 ARG A O 1
ATOM 1577 N N . ILE A 1 201 ? 12.021 9.971 -16.063 1.00 83.31 201 ILE A N 1
ATOM 1578 C CA . ILE A 1 201 ? 11.227 9.376 -14.997 1.00 83.31 201 ILE A CA 1
ATOM 1579 C C . ILE A 1 201 ? 9.869 10.077 -15.055 1.00 83.31 201 ILE A C 1
ATOM 1581 O O . ILE A 1 201 ? 9.777 11.222 -14.610 1.00 83.31 201 ILE A O 1
ATOM 1585 N N . PRO A 1 202 ? 8.831 9.468 -15.662 1.00 76.25 202 PRO A N 1
ATOM 1586 C CA . PRO A 1 202 ? 7.517 10.089 -15.677 1.00 76.25 202 PRO A CA 1
ATOM 1587 C C . PRO A 1 202 ? 7.056 10.332 -14.238 1.00 76.25 202 PRO A C 1
ATOM 1589 O O . PRO A 1 202 ? 7.191 9.459 -13.374 1.00 76.25 202 PRO A O 1
ATOM 1592 N N . VAL A 1 203 ? 6.508 11.523 -13.983 1.00 66.50 203 VAL A N 1
ATOM 1593 C CA . VAL A 1 203 ? 5.817 11.809 -12.724 1.00 66.50 203 VAL A CA 1
ATOM 1594 C C . VAL A 1 203 ? 4.624 10.865 -12.666 1.00 66.50 203 VAL A C 1
ATOM 1596 O O . VAL A 1 203 ? 3.721 10.915 -13.500 1.00 66.50 203 VAL A O 1
ATOM 1599 N N . MET A 1 204 ? 4.676 9.922 -11.739 1.00 54.31 204 MET A N 1
ATOM 1600 C CA . MET A 1 204 ? 3.734 8.818 -11.690 1.00 54.31 204 MET A CA 1
ATOM 1601 C C . MET A 1 204 ? 2.320 9.279 -11.367 1.00 54.31 204 MET A C 1
ATOM 1603 O O . MET A 1 204 ? 2.087 9.905 -10.336 1.00 54.31 204 MET A O 1
ATOM 1607 N N . CYS A 1 205 ? 1.363 8.908 -12.220 1.00 43.62 205 CYS A N 1
ATOM 1608 C CA . CYS A 1 205 ? -0.057 9.077 -11.941 1.00 43.62 205 CYS A CA 1
ATOM 1609 C C . CYS A 1 205 ? -0.551 7.863 -11.137 1.00 43.62 205 CYS A C 1
ATOM 1611 O O . CYS A 1 205 ? -0.538 6.727 -11.616 1.00 43.62 205 CYS A O 1
ATOM 1613 N N . TYR A 1 206 ? -0.934 8.098 -9.884 1.00 48.41 206 TYR A N 1
ATOM 1614 C CA . TYR A 1 206 ? -1.307 7.066 -8.920 1.00 48.41 206 TYR A CA 1
ATOM 1615 C C . TYR A 1 206 ? -2.569 6.310 -9.360 1.00 48.41 206 TYR A C 1
ATOM 1617 O O . TYR A 1 206 ? -3.664 6.870 -9.360 1.00 48.41 206 TYR A O 1
ATOM 1625 N N . ARG A 1 207 ? -2.453 5.011 -9.681 1.00 46.62 207 ARG A N 1
ATOM 1626 C CA . ARG A 1 207 ? -3.620 4.143 -9.913 1.00 46.62 207 ARG A CA 1
ATOM 1627 C C . ARG A 1 207 ? -3.634 2.973 -8.935 1.00 46.62 207 ARG A C 1
ATOM 1629 O O . ARG A 1 207 ? -2.932 1.982 -9.100 1.00 46.62 207 ARG A O 1
ATOM 1636 N N . ARG A 1 208 ? -4.464 3.106 -7.901 1.00 44.28 208 ARG A N 1
ATOM 1637 C CA . ARG A 1 208 ? -4.671 2.115 -6.840 1.00 44.28 208 ARG A CA 1
ATOM 1638 C C . ARG A 1 208 ? -5.388 0.885 -7.413 1.00 44.28 208 ARG A C 1
ATOM 1640 O O . ARG A 1 208 ? -6.567 0.971 -7.750 1.00 44.28 208 ARG A O 1
ATOM 1647 N N . ARG A 1 209 ? -4.709 -0.260 -7.525 1.00 48.34 209 ARG A N 1
ATOM 1648 C CA . ARG A 1 209 ? -5.351 -1.541 -7.866 1.00 48.34 209 ARG A CA 1
ATOM 1649 C C . ARG A 1 209 ? -5.460 -2.384 -6.595 1.00 48.34 209 ARG A C 1
ATOM 1651 O O . ARG A 1 209 ? -4.598 -3.199 -6.304 1.00 48.34 209 ARG A O 1
ATOM 1658 N N . VAL A 1 210 ? -6.516 -2.153 -5.814 1.00 45.03 210 VAL A N 1
ATOM 1659 C CA . VAL A 1 210 ? -6.822 -2.983 -4.640 1.00 45.03 210 VAL A CA 1
ATOM 1660 C C . VAL A 1 210 ? -7.332 -4.329 -5.148 1.00 45.03 210 VAL A C 1
ATOM 1662 O O . VAL A 1 210 ? -8.471 -4.424 -5.605 1.00 45.03 210 VAL A O 1
ATOM 1665 N N . ARG A 1 211 ? -6.496 -5.370 -5.102 1.00 48.97 211 ARG A N 1
ATOM 1666 C CA . ARG A 1 211 ? -7.002 -6.743 -5.188 1.00 48.97 211 ARG A CA 1
ATOM 1667 C C . ARG A 1 211 ? -7.686 -7.032 -3.853 1.00 48.97 211 ARG A C 1
ATOM 1669 O O . ARG A 1 211 ? -7.014 -7.107 -2.831 1.00 48.97 211 ARG A O 1
ATOM 1676 N N . ARG A 1 212 ? -9.021 -7.105 -3.849 1.00 40.56 212 AR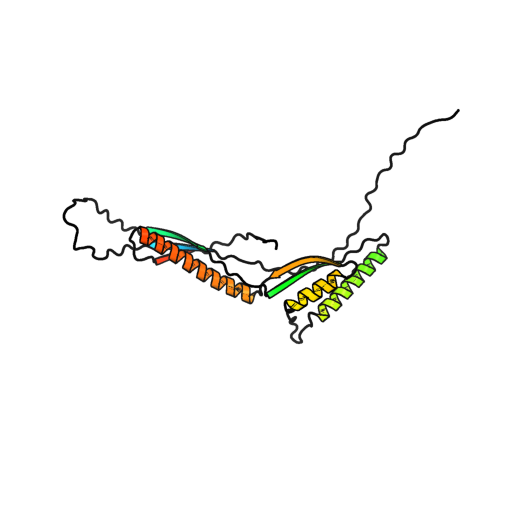G A N 1
ATOM 1677 C CA . ARG A 1 212 ? -9.742 -7.712 -2.723 1.00 40.56 212 ARG A CA 1
ATOM 1678 C C . ARG A 1 212 ? -9.335 -9.185 -2.700 1.00 40.56 212 ARG A C 1
ATOM 1680 O O . ARG A 1 212 ? -9.434 -9.837 -3.739 1.00 40.56 212 ARG A O 1
ATOM 1687 N N . VAL A 1 213 ? -8.804 -9.629 -1.567 1.00 41.72 213 VAL A N 1
ATOM 1688 C CA . VAL A 1 213 ? -8.611 -11.049 -1.253 1.00 41.72 213 VAL A CA 1
ATOM 1689 C C . VAL A 1 213 ? -9.902 -11.554 -0.631 1.00 41.72 213 VAL A C 1
ATOM 1691 O O . VAL A 1 213 ? -10.497 -10.763 0.139 1.00 41.72 213 VAL A O 1
#

Sequence (213 aa):
MARLQQGFSTSATPTPHFALFLTFFVETCHEQHPTVALILHVREIVGEINKFSRKLPFTQARKMNNPITIFAIGHSEINRVPERAVVSFRVSQKDVDKTAVCNNVIQSANTVQELLETYTPRLASGMRHIPRLRTIGAVAMTLSVMPNVSITGTRWMLTDATMASLISECRISAAHGAKTKARDYAKAFRYQDVEPYEIRIPVMCYRRRVRRV

pLDDT: mean 72.3, std 23.32, range [22.48, 96.5]

Radius of gyration: 33.04 Å; chains: 1; bounding box: 113×24×86 Å

Foldseek 3Di:
DDDDDDDDDDDDDPDDWDWDWDWDDDDDDDADKFKKKFKWWFDAPPDPPPDDDPDDPPPDPPPPVDTDIDIFMFTFDDDDDFFAKDWTKTFTDDDPDPVVRVVVSVVLVVVLVVVVCVQFPQDPVSDTDGGGPVVVVVSVVVQVPRPRMGTPDMDGHHDPVVSVVVNVVRNVNRVVRRVVVRCVVCVVVPGRDIGTDDMDRPPDDDDDDDDDD

Organism: NCBI:txid1658174

InterPro domains:
  IPR007497 Interleukin-1 receptor-associated kinase 1-binding protein 1/DUF541 [PF04402] (74-201)

Secondary structure (DSSP, 8-state):
----------------------------PPP---EEEEEEEEE-------SS-------------SPEEEEEEEE--------EEEEEEEE----S-HHHHHHHHHHHHHHHHHHHHHHSPBPTTSPBPPPPHHHHHHHHHHHHHSTTEEEEEEEEE--HHHHHHHHHHHHHHHHHHHHHHHHHHHHHTT--EEEEEEEE-------------